Protein AF-A0A9D2EHC4-F1 (afdb_monomer)

Nearest PDB structures (foldseek):
  3bni-assembly1_B  TM=6.848E-01  e=4.323E-02  Streptomyces coelicolor A3(2)
  3e7q-assembly1_A  TM=5.820E-01  e=2.540E-02  Pseudomonas aeruginosa
  5fgl-assembly3_F  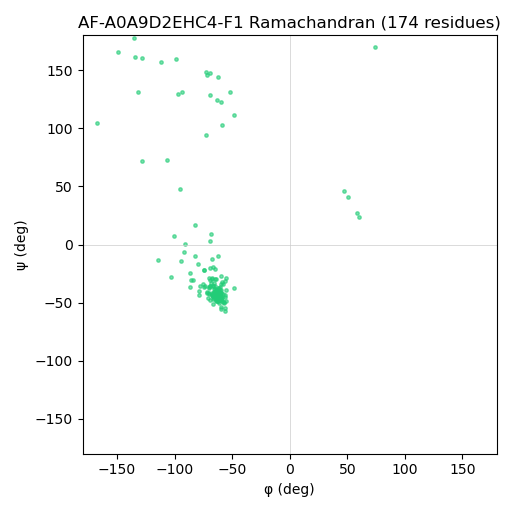TM=5.281E-01  e=5.245E-02  Pseudomonas putida S16
  2gfn-assembly1_A  TM=5.424E-01  e=3.138E-01  Rhodococcus jostii RHA1
  5ztc-assembly1_B  TM=4.194E-01  e=1.757E-01  Listeria monocytogenes EGD-e

Solvent-accessible surface area (backbone atoms only — not comparable to full-atom values): 9926 Å² total; per-residue (Å²): 110,70,48,68,63,62,51,17,62,76,66,77,46,52,56,67,58,52,55,74,76,26,96,43,72,65,49,47,51,50,52,55,46,50,53,54,46,51,56,48,34,49,65,51,25,49,58,55,58,67,59,60,82,62,93,46,94,44,75,66,45,43,53,48,54,44,54,71,74,42,83,57,58,61,60,50,24,49,48,51,61,67,58,47,27,46,65,77,88,32,72,64,51,56,50,52,55,51,52,52,41,50,54,39,34,52,46,44,45,53,28,49,43,72,64,40,76,87,55,60,70,64,59,47,47,52,53,40,51,53,49,42,55,47,51,56,56,46,50,56,55,45,34,75,75,42,74,44,50,83,48,72,69,40,48,52,52,46,51,54,49,51,53,50,51,54,48,38,71,72,70,46,90,83,80,133

pLDDT: mean 80.47, std 12.93, range [47.38, 97.06]

Mean predicted aligned error: 8.29 Å

InterPro domains:
  IPR001647 DNA-binding HTH domain, TetR-type [PF00440] (2-32)
  IPR001647 DNA-binding HTH domain, TetR-type [PS50977] (1-40)
  IPR009057 Homedomain-like superfamily [SSF46689] (2-47)
  IPR050109 HTH-type, TetR-like transcriptional regulator [PTHR30055] (2-171)

Radius of gyration: 17.76 Å; Cα contacts (8 Å, |Δi|>4): 133; chains: 1; bounding box: 36×35×54 Å

Structure (mmCIF, N/CA/C/O backbone):
data_AF-A0A9D2EHC4-F1
#
_entry.id   AF-A0A9D2EHC4-F1
#
loop_
_atom_site.group_PDB
_atom_site.id
_atom_site.type_symbol
_atom_site.label_atom_id
_atom_site.label_alt_id
_atom_site.label_comp_id
_atom_site.label_asym_id
_atom_site.label_entity_id
_atom_site.label_seq_id
_atom_site.pdbx_PDB_ins_code
_atom_site.Cartn_x
_atom_site.Cartn_y
_atom_site.Cartn_z
_atom_site.occupancy
_atom_site.B_iso_or_equiv
_atom_site.auth_seq_id
_atom_site.auth_comp_id
_atom_site.auth_asym_id
_atom_site.auth_atom_id
_atom_site.pdbx_PDB_model_num
ATOM 1 N N . ASP A 1 1 ? -16.594 8.147 17.224 1.00 49.75 1 ASP A N 1
ATOM 2 C CA . ASP A 1 1 ? -15.645 9.212 17.587 1.00 49.75 1 ASP A CA 1
ATOM 3 C C . ASP A 1 1 ? -14.537 8.648 18.451 1.00 49.75 1 ASP A C 1
ATOM 5 O O . ASP A 1 1 ? -14.790 8.314 19.600 1.00 49.75 1 ASP A O 1
ATOM 9 N N . PHE A 1 2 ? -13.340 8.486 17.878 1.00 54.72 2 PHE A N 1
ATOM 10 C CA . PHE A 1 2 ? -12.128 8.157 18.634 1.00 54.72 2 PHE A CA 1
ATOM 11 C C . PHE A 1 2 ? -11.744 9.367 19.489 1.00 54.72 2 PHE A C 1
ATOM 13 O O . PHE A 1 2 ? -11.680 10.486 18.973 1.00 54.72 2 PHE A O 1
ATOM 20 N N . THR A 1 3 ? -11.517 9.171 20.787 1.00 65.94 3 THR A N 1
ATOM 21 C CA . THR A 1 3 ? -11.218 10.281 21.707 1.00 65.94 3 THR A CA 1
ATOM 22 C C . THR A 1 3 ? -9.787 10.235 22.231 1.00 65.94 3 THR A C 1
ATOM 24 O O . THR A 1 3 ? -9.148 9.188 22.308 1.00 65.94 3 THR A O 1
ATOM 27 N N . VAL A 1 4 ? -9.278 11.392 22.660 1.00 64.38 4 VAL A N 1
ATOM 28 C CA . VAL A 1 4 ? -7.958 11.488 23.308 1.00 64.38 4 VAL A CA 1
ATOM 29 C C . VAL A 1 4 ? -7.890 10.635 24.585 1.00 64.38 4 VAL A C 1
ATOM 31 O O . VAL A 1 4 ? -6.810 10.184 24.956 1.00 64.38 4 VAL A O 1
ATOM 34 N N . ASP A 1 5 ? -9.024 10.393 25.248 1.00 63.09 5 ASP A N 1
ATOM 35 C CA . ASP A 1 5 ? -9.078 9.548 26.444 1.00 63.09 5 ASP A CA 1
ATOM 36 C C . ASP A 1 5 ? -8.833 8.073 26.102 1.00 63.09 5 ASP A C 1
ATOM 38 O O . ASP A 1 5 ? -8.021 7.429 26.759 1.00 63.09 5 ASP A O 1
ATOM 42 N N . GLU A 1 6 ? -9.433 7.571 25.020 1.00 63.00 6 GLU A N 1
ATOM 43 C CA . GLU A 1 6 ? -9.201 6.203 24.529 1.00 63.00 6 GLU A CA 1
ATOM 44 C C . GLU A 1 6 ? -7.755 6.000 24.049 1.00 63.00 6 GLU A C 1
ATOM 46 O O . GLU A 1 6 ? -7.165 4.934 24.243 1.00 63.00 6 GLU A O 1
ATOM 51 N N . LEU A 1 7 ? -7.157 7.028 23.436 1.00 64.94 7 LEU A N 1
ATOM 52 C CA . LEU A 1 7 ? -5.745 7.023 23.052 1.00 64.94 7 LEU A CA 1
ATOM 53 C C . LEU A 1 7 ? -4.825 6.951 24.278 1.00 64.94 7 LEU A C 1
ATOM 55 O O . LEU A 1 7 ? -3.889 6.154 24.301 1.00 64.94 7 LEU A O 1
ATOM 59 N N . ALA A 1 8 ? -5.086 7.787 25.284 1.00 65.25 8 ALA A N 1
ATOM 60 C CA . ALA A 1 8 ? -4.314 7.847 26.519 1.00 65.25 8 ALA A CA 1
ATOM 61 C C . ALA A 1 8 ? -4.380 6.514 27.286 1.00 65.25 8 ALA A C 1
ATOM 63 O O . ALA A 1 8 ? -3.354 6.010 27.740 1.00 65.25 8 ALA A O 1
ATOM 64 N N . GLU A 1 9 ? -5.565 5.903 27.338 1.00 68.94 9 GLU A N 1
ATOM 65 C CA . GLU A 1 9 ? -5.794 4.590 27.943 1.00 68.94 9 GLU A CA 1
ATOM 66 C C . GLU A 1 9 ? -5.034 3.468 27.213 1.00 68.94 9 GLU A C 1
ATOM 68 O O . GLU A 1 9 ? -4.352 2.671 27.853 1.00 68.94 9 GLU A O 1
ATOM 73 N N . ARG A 1 10 ? -5.067 3.428 25.871 1.00 64.56 10 ARG A N 1
ATOM 74 C CA . ARG A 1 10 ? -4.338 2.413 25.076 1.00 64.56 10 ARG A CA 1
ATOM 75 C C . ARG A 1 10 ? -2.820 2.558 25.140 1.00 64.56 10 ARG A C 1
ATOM 77 O O . ARG A 1 10 ? -2.116 1.566 24.969 1.00 64.56 10 ARG A O 1
ATOM 84 N N . ALA A 1 11 ? -2.327 3.775 25.337 1.00 59.53 11 ALA A N 1
ATOM 85 C CA . ALA A 1 11 ? -0.902 4.068 25.438 1.00 59.53 11 ALA A CA 1
ATOM 86 C C . ALA A 1 11 ? -0.368 4.019 26.885 1.00 59.53 11 ALA A C 1
ATOM 88 O O . ALA A 1 11 ? 0.821 4.252 27.077 1.00 59.53 11 ALA A O 1
ATOM 89 N N . ASP A 1 12 ? -1.216 3.721 27.879 1.00 69.56 12 ASP A N 1
ATOM 90 C CA . ASP A 1 12 ? -0.895 3.753 29.318 1.00 69.56 12 ASP A CA 1
ATOM 91 C C . ASP A 1 12 ? -0.236 5.077 29.760 1.00 69.56 12 ASP A C 1
ATOM 93 O O . ASP A 1 12 ? 0.728 5.130 30.526 1.00 69.56 12 ASP A O 1
ATOM 97 N N . VAL A 1 13 ? -0.746 6.194 29.234 1.00 75.69 13 VAL A N 1
ATOM 98 C CA . VAL A 1 13 ? -0.272 7.544 29.559 1.00 75.69 13 VAL A CA 1
ATOM 99 C C . VAL A 1 13 ? -1.429 8.445 29.961 1.00 75.69 13 VAL A C 1
ATOM 101 O O . VAL A 1 13 ? -2.589 8.204 29.649 1.00 75.69 13 VAL A O 1
ATOM 104 N N . SER A 1 14 ? -1.129 9.547 30.649 1.00 78.38 14 SER A N 1
ATOM 105 C CA . SER A 1 14 ? -2.164 10.530 30.970 1.00 78.38 14 SER A CA 1
ATOM 106 C C . SER A 1 14 ? -2.589 11.322 29.726 1.00 78.38 14 SER A C 1
ATOM 108 O O . SER A 1 14 ? -1.751 11.668 28.891 1.00 78.38 14 SER A O 1
ATOM 110 N N . ARG A 1 15 ? -3.861 11.742 29.658 1.00 75.19 15 ARG A N 1
ATOM 111 C CA . ARG A 1 15 ? -4.363 12.701 28.648 1.00 75.19 15 ARG A CA 1
ATOM 112 C C . ARG A 1 15 ? -3.457 13.937 28.525 1.00 75.19 15 ARG A C 1
ATOM 114 O O . ARG A 1 15 ? -3.211 14.444 27.437 1.00 75.19 15 ARG A O 1
ATOM 121 N N . ARG A 1 16 ? -2.913 14.408 29.653 1.00 78.00 16 ARG A N 1
ATOM 122 C CA . ARG A 1 16 ? -1.992 15.552 29.714 1.00 78.00 16 ARG A CA 1
ATOM 123 C C . ARG A 1 16 ? -0.625 15.256 29.092 1.00 78.00 16 ARG A C 1
ATOM 125 O O . ARG A 1 16 ? -0.018 16.167 28.548 1.00 78.00 16 ARG A O 1
ATOM 132 N N . THR A 1 17 ? -0.158 14.011 29.131 1.00 74.50 17 THR A N 1
ATOM 133 C CA . THR A 1 17 ? 1.057 13.566 28.430 1.00 74.50 17 THR A CA 1
ATOM 134 C C . THR A 1 17 ? 0.864 13.633 26.917 1.00 74.50 17 THR A C 1
ATOM 136 O O . THR A 1 17 ? 1.744 14.137 26.228 1.00 74.50 17 THR A O 1
ATOM 139 N N . VAL A 1 18 ? -0.306 13.216 26.419 1.00 62.25 18 VAL A N 1
ATOM 140 C CA . VAL A 1 18 ? -0.655 13.314 24.993 1.00 62.25 18 VAL A CA 1
ATOM 141 C C . VAL A 1 18 ? -0.662 14.777 24.538 1.00 62.25 18 VAL A C 1
ATOM 143 O O . VAL A 1 18 ? 0.043 15.118 23.598 1.00 62.25 18 VAL A O 1
ATOM 146 N N . PHE A 1 19 ? -1.353 15.671 25.258 1.00 68.50 19 PHE A N 1
ATOM 147 C CA . PHE A 1 19 ? -1.403 17.102 24.907 1.00 68.50 19 PHE A CA 1
ATOM 148 C C . PHE A 1 19 ? -0.084 17.866 25.101 1.00 68.50 19 PHE A C 1
ATOM 150 O O . PHE A 1 19 ? 0.104 18.932 24.525 1.00 68.50 19 PHE A O 1
ATOM 157 N N . ASN A 1 20 ? 0.835 17.352 25.921 1.00 67.81 20 ASN A N 1
ATOM 158 C CA . ASN A 1 20 ? 2.173 17.935 26.037 1.00 67.81 20 ASN A CA 1
ATOM 159 C C . ASN A 1 20 ? 3.050 17.612 24.818 1.00 67.81 20 ASN A C 1
ATOM 161 O O . ASN A 1 20 ? 4.035 18.310 24.592 1.00 67.81 20 ASN A O 1
ATOM 165 N N . HIS A 1 21 ? 2.727 16.546 24.082 1.00 61.31 21 HIS A N 1
ATOM 166 C CA . HIS A 1 21 ? 3.482 16.099 22.913 1.00 61.31 21 HIS A CA 1
ATOM 167 C C . HIS A 1 21 ? 2.792 16.476 21.593 1.00 61.31 21 HIS A C 1
ATOM 169 O O . HIS A 1 21 ? 3.469 16.709 20.599 1.00 61.31 21 HIS A O 1
ATOM 175 N N . PHE A 1 22 ? 1.462 16.605 21.600 1.00 65.12 22 PHE A N 1
ATOM 176 C CA . PHE A 1 22 ? 0.638 16.871 20.422 1.00 65.12 22 PHE A CA 1
ATOM 177 C C . PHE A 1 22 ? -0.350 18.010 20.697 1.00 65.12 22 PHE A C 1
ATOM 179 O O . PHE A 1 22 ? -1.048 17.997 21.713 1.00 65.12 22 PHE A O 1
ATOM 186 N N . ALA A 1 23 ? -0.431 19.001 19.803 1.00 67.00 23 ALA A N 1
ATOM 187 C CA . ALA A 1 23 ? -1.331 20.145 19.979 1.00 67.00 23 ALA A CA 1
ATOM 188 C C . ALA A 1 23 ? -2.802 19.776 19.709 1.00 67.00 23 ALA A C 1
ATOM 190 O O . ALA A 1 23 ? -3.715 20.428 20.223 1.00 67.00 23 ALA A O 1
ATOM 191 N N . SER A 1 24 ? -3.035 18.704 18.951 1.00 66.88 24 SER A N 1
ATOM 192 C CA . SER A 1 24 ? -4.351 18.180 18.599 1.00 66.88 24 SER A CA 1
ATOM 193 C C . SER A 1 24 ? -4.332 16.658 18.410 1.00 66.88 24 SER A C 1
ATOM 195 O O . SER A 1 24 ? -3.276 16.040 18.287 1.00 66.88 24 SER A O 1
ATOM 197 N N . LEU A 1 25 ? -5.517 16.039 18.372 1.00 62.53 25 LEU A N 1
ATOM 198 C CA . LEU A 1 25 ? -5.660 14.626 17.997 1.00 62.53 25 LEU A CA 1
ATOM 199 C C . LEU A 1 25 ? -5.230 14.388 16.536 1.00 62.53 25 LEU A C 1
ATOM 201 O O . LEU A 1 25 ? -4.710 13.319 16.226 1.00 62.53 25 LEU A O 1
ATOM 205 N N . ASP A 1 26 ? -5.387 15.398 15.673 1.00 62.91 26 ASP A N 1
ATOM 206 C CA . ASP A 1 26 ? -4.909 15.371 14.288 1.00 62.91 26 ASP A CA 1
ATOM 207 C C . ASP A 1 26 ? -3.383 15.232 14.223 1.00 62.91 26 ASP A C 1
ATOM 209 O O . ASP A 1 26 ? -2.882 14.471 13.400 1.00 62.91 26 ASP A O 1
ATOM 213 N N . ASP A 1 27 ? -2.641 15.872 15.135 1.00 66.50 27 ASP A N 1
ATOM 214 C CA . ASP A 1 27 ? -1.178 15.745 15.191 1.00 66.50 27 ASP A CA 1
ATOM 215 C C . ASP A 1 27 ? -0.741 14.343 15.639 1.00 66.50 27 ASP A C 1
ATOM 217 O O . ASP A 1 27 ? 0.233 13.804 15.122 1.00 66.50 27 ASP A O 1
ATOM 221 N N . VAL A 1 28 ? -1.484 13.712 16.560 1.00 65.25 28 VAL A N 1
ATOM 222 C CA . VAL A 1 28 ? -1.234 12.311 16.944 1.00 65.25 28 VAL A CA 1
ATOM 223 C C . VAL A 1 28 ? -1.444 11.400 15.739 1.00 65.25 28 VAL A C 1
ATOM 225 O O . VAL A 1 28 ? -0.631 10.522 15.458 1.00 65.25 28 VAL A O 1
ATOM 228 N N . VAL A 1 29 ? -2.557 11.591 15.033 1.00 65.19 29 VAL A N 1
ATOM 229 C CA . VAL A 1 29 ? -2.903 10.809 13.849 1.00 65.19 29 VAL A CA 1
ATOM 230 C C . VAL A 1 29 ? -1.859 10.990 12.751 1.00 65.19 29 VAL A C 1
ATOM 232 O O . VAL A 1 29 ? -1.454 9.999 12.144 1.00 65.19 29 VAL A O 1
ATOM 235 N N . ALA A 1 30 ? -1.412 12.223 12.516 1.00 67.81 30 ALA A N 1
ATOM 236 C CA . ALA A 1 30 ? -0.377 12.530 11.543 1.00 67.81 30 ALA A CA 1
ATOM 237 C C . ALA A 1 30 ? 0.944 11.840 11.902 1.00 67.81 30 ALA A C 1
ATOM 239 O O . ALA A 1 30 ? 1.547 11.215 11.038 1.00 67.81 30 ALA A O 1
ATOM 240 N N . GLU A 1 31 ? 1.352 11.863 13.172 1.00 69.31 31 GLU A N 1
ATOM 241 C CA . GLU A 1 31 ? 2.597 11.238 13.633 1.00 69.31 31 GLU A CA 1
ATOM 242 C C . GLU A 1 31 ? 2.534 9.700 13.608 1.00 69.31 31 GLU A C 1
ATOM 244 O O . GLU A 1 31 ? 3.475 9.026 13.184 1.00 69.31 31 GLU A O 1
ATOM 249 N N . VAL A 1 32 ? 1.412 9.108 14.035 1.00 67.44 32 VAL A N 1
ATOM 250 C CA . VAL A 1 32 ? 1.188 7.653 13.947 1.00 67.44 32 VAL A CA 1
ATOM 251 C C . VAL A 1 32 ? 1.130 7.221 12.484 1.00 67.44 32 VAL A C 1
ATOM 253 O O . VAL A 1 32 ? 1.732 6.210 12.122 1.00 67.44 32 VAL A O 1
ATOM 256 N N . GLY A 1 33 ? 0.452 8.001 11.640 1.00 67.75 33 GLY A N 1
ATOM 257 C CA . GLY A 1 33 ? 0.435 7.827 10.194 1.00 67.75 33 GLY A CA 1
ATOM 258 C C . GLY A 1 33 ? 1.846 7.858 9.620 1.00 67.75 33 GLY A C 1
ATOM 259 O O . GLY A 1 33 ? 2.260 6.881 9.008 1.00 67.75 33 GLY A O 1
ATOM 260 N N . ALA A 1 34 ? 2.618 8.909 9.892 1.00 70.62 34 ALA A N 1
ATOM 261 C CA . ALA A 1 34 ? 3.983 9.082 9.401 1.00 70.62 34 ALA A CA 1
ATOM 262 C C . ALA A 1 34 ? 4.911 7.929 9.812 1.00 70.62 34 ALA A C 1
ATOM 264 O O . ALA A 1 34 ? 5.656 7.421 8.979 1.00 70.62 34 ALA A O 1
ATOM 265 N N . ASN A 1 35 ? 4.829 7.447 11.056 1.00 74.50 35 ASN A N 1
ATOM 266 C CA . ASN A 1 35 ? 5.628 6.305 11.512 1.00 74.50 35 ASN A CA 1
ATOM 267 C C . ASN A 1 35 ? 5.241 4.994 10.807 1.00 74.50 35 ASN A C 1
ATOM 269 O O . ASN A 1 35 ? 6.110 4.245 10.356 1.00 74.50 35 ASN A O 1
ATOM 273 N N . VAL A 1 36 ? 3.938 4.710 10.685 1.00 73.94 36 VAL A N 1
ATOM 274 C CA . VAL A 1 36 ? 3.450 3.512 9.978 1.00 73.94 36 VAL A CA 1
ATOM 275 C C . VAL A 1 36 ? 3.820 3.570 8.493 1.00 73.94 36 VAL A C 1
ATOM 277 O O . VAL A 1 36 ? 4.227 2.559 7.920 1.00 73.94 36 VAL A O 1
ATOM 280 N N . LEU A 1 37 ? 3.713 4.747 7.878 1.00 72.50 37 LEU A N 1
ATOM 281 C CA . LEU A 1 37 ? 4.024 4.973 6.470 1.00 72.50 37 LEU A CA 1
ATOM 282 C C . LEU A 1 37 ? 5.521 4.934 6.193 1.00 72.50 37 LEU A C 1
ATOM 284 O O . LEU A 1 37 ? 5.918 4.311 5.216 1.00 72.50 37 LEU A O 1
ATOM 288 N N . GLY A 1 38 ? 6.351 5.504 7.065 1.00 78.94 38 GLY A N 1
ATOM 289 C CA . GLY A 1 38 ? 7.807 5.403 6.977 1.00 78.94 38 GLY A CA 1
ATOM 290 C C . GLY A 1 38 ? 8.262 3.945 6.980 1.00 78.94 38 GLY A C 1
ATOM 291 O O . GLY A 1 38 ? 8.941 3.506 6.054 1.00 78.94 38 GLY A O 1
ATOM 292 N N . GLY A 1 39 ? 7.775 3.149 7.938 1.00 83.62 39 GLY A N 1
ATOM 293 C CA . GLY A 1 39 ? 8.074 1.715 7.979 1.00 83.62 39 GLY A CA 1
ATOM 294 C C . GLY A 1 39 ? 7.512 0.934 6.783 1.00 83.62 39 GLY A C 1
ATOM 295 O O . GLY A 1 39 ? 8.089 -0.074 6.376 1.00 83.62 39 GLY A O 1
ATOM 296 N N . LEU A 1 40 ? 6.395 1.374 6.194 1.00 81.69 40 LEU A N 1
ATOM 297 C CA . LEU A 1 40 ? 5.864 0.779 4.968 1.00 81.69 40 LEU A CA 1
ATOM 298 C C . LEU A 1 40 ? 6.727 1.119 3.743 1.00 81.69 40 LEU A C 1
ATOM 300 O O . LEU A 1 40 ? 6.978 0.241 2.919 1.00 81.69 40 LEU A O 1
ATOM 304 N N . ILE A 1 41 ? 7.198 2.362 3.636 1.00 82.81 41 ILE A N 1
ATOM 305 C CA . ILE A 1 41 ? 8.115 2.800 2.579 1.00 82.81 41 ILE A CA 1
ATOM 306 C C . ILE A 1 41 ? 9.388 1.969 2.621 1.00 82.81 41 ILE A C 1
ATOM 308 O O . ILE A 1 41 ? 9.776 1.443 1.586 1.00 82.81 41 ILE A O 1
ATOM 312 N N . GLU A 1 42 ? 9.998 1.797 3.794 1.00 86.56 42 GLU A N 1
ATOM 313 C CA . GLU A 1 42 ? 11.195 0.964 3.966 1.00 86.56 42 GLU A CA 1
ATOM 314 C C . GLU A 1 42 ? 10.937 -0.479 3.511 1.00 86.56 42 GLU A C 1
ATOM 316 O O . GLU A 1 42 ? 11.651 -1.004 2.660 1.00 86.56 42 GLU A O 1
ATOM 321 N N . LYS A 1 43 ? 9.837 -1.098 3.964 1.00 87.19 43 LYS A N 1
ATOM 322 C CA . LYS A 1 43 ? 9.467 -2.468 3.559 1.00 87.19 43 LYS A CA 1
ATOM 323 C C . LYS A 1 43 ? 9.283 -2.642 2.052 1.00 87.19 43 LYS A C 1
ATOM 325 O O . LYS A 1 43 ? 9.540 -3.732 1.544 1.00 87.19 43 LYS A O 1
ATOM 330 N N . LEU A 1 44 ? 8.816 -1.606 1.357 1.00 86.19 44 LEU A N 1
ATOM 331 C CA . LEU A 1 44 ? 8.623 -1.621 -0.092 1.00 86.19 44 LEU A CA 1
ATOM 332 C C . LEU A 1 44 ? 9.900 -1.239 -0.862 1.00 86.19 44 LEU A C 1
ATOM 334 O O . LEU A 1 44 ? 10.165 -1.796 -1.922 1.00 86.19 44 LEU A O 1
ATOM 338 N N . ALA A 1 45 ? 10.698 -0.301 -0.355 1.00 87.38 45 ALA A N 1
ATOM 339 C CA . ALA A 1 45 ? 11.907 0.190 -1.012 1.00 87.38 45 ALA A CA 1
ATOM 340 C C . ALA A 1 45 ? 13.090 -0.774 -0.849 1.00 87.38 45 ALA A C 1
ATOM 342 O O . ALA A 1 45 ? 13.812 -1.018 -1.816 1.00 87.38 45 ALA A O 1
ATOM 343 N N . ASP A 1 46 ? 13.262 -1.371 0.332 1.00 88.31 46 ASP A N 1
ATOM 344 C CA . ASP A 1 46 ? 14.399 -2.243 0.638 1.00 88.31 46 ASP A CA 1
ATOM 345 C C . ASP A 1 46 ? 14.535 -3.418 -0.347 1.00 88.31 46 ASP A C 1
ATOM 347 O O . ASP A 1 46 ? 15.648 -3.676 -0.812 1.00 88.31 46 ASP A O 1
ATOM 351 N N . PRO A 1 47 ? 13.461 -4.148 -0.726 1.00 85.19 47 PRO A N 1
ATOM 352 C CA . PRO A 1 47 ? 13.579 -5.241 -1.687 1.00 85.19 47 PRO A CA 1
ATOM 353 C C . PRO A 1 47 ? 13.964 -4.772 -3.097 1.00 85.19 47 PRO A C 1
ATOM 355 O O . PRO A 1 47 ? 14.731 -5.471 -3.762 1.00 85.19 47 PRO A O 1
ATOM 358 N N . ILE A 1 48 ? 13.474 -3.598 -3.522 1.00 85.38 48 ILE A N 1
ATOM 359 C CA . ILE A 1 48 ? 13.801 -2.966 -4.815 1.00 85.38 48 ILE A CA 1
ATOM 360 C C . ILE A 1 48 ? 15.294 -2.618 -4.847 1.00 85.38 48 ILE A C 1
ATOM 362 O O . ILE A 1 48 ? 16.020 -2.958 -5.783 1.00 85.38 48 ILE A O 1
ATOM 366 N N . GLU A 1 49 ? 15.784 -1.979 -3.787 1.00 84.00 49 GLU A N 1
ATOM 367 C CA . GLU A 1 49 ? 17.170 -1.516 -3.693 1.00 84.00 49 GLU A CA 1
ATOM 368 C C . GLU A 1 49 ? 18.173 -2.639 -3.475 1.00 84.00 49 GLU A C 1
ATOM 370 O O . GLU A 1 49 ? 19.269 -2.606 -4.036 1.00 84.00 49 GLU A O 1
ATOM 375 N N . ALA A 1 50 ? 17.793 -3.667 -2.713 1.00 81.38 50 ALA A N 1
ATOM 376 C CA . ALA A 1 50 ? 18.624 -4.842 -2.486 1.00 81.38 50 ALA A CA 1
ATOM 377 C C . ALA A 1 50 ? 18.919 -5.618 -3.779 1.00 81.38 50 ALA A C 1
ATOM 379 O O . ALA A 1 50 ? 19.733 -6.543 -3.758 1.00 81.38 50 ALA A O 1
ATOM 380 N N . GLY A 1 51 ? 18.257 -5.277 -4.894 1.00 64.62 51 GLY A N 1
ATOM 381 C CA . GLY A 1 51 ? 18.543 -5.835 -6.206 1.00 64.62 51 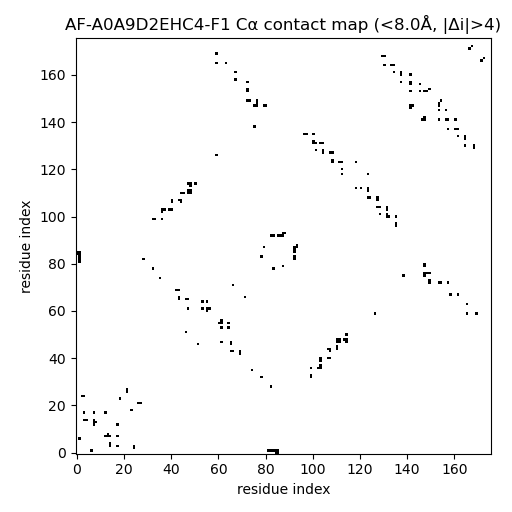GLY A CA 1
ATOM 382 C C . GLY A 1 51 ? 18.399 -7.350 -6.236 1.00 64.62 51 GLY A C 1
ATOM 383 O O . GLY A 1 51 ? 19.062 -8.003 -7.046 1.00 64.62 51 GLY A O 1
ATOM 384 N N . ARG A 1 52 ? 17.553 -7.918 -5.355 1.00 59.00 52 ARG A N 1
ATOM 385 C CA . ARG A 1 52 ? 17.189 -9.332 -5.457 1.00 59.00 52 ARG A CA 1
ATOM 386 C C . ARG A 1 52 ? 16.717 -9.533 -6.892 1.00 59.00 52 ARG A C 1
ATOM 388 O O . ARG A 1 52 ? 15.964 -8.687 -7.373 1.00 59.00 52 ARG A O 1
ATOM 395 N N . PRO A 1 53 ? 17.210 -10.557 -7.605 1.00 51.47 53 PRO A N 1
ATOM 396 C CA . PRO A 1 53 ? 16.838 -10.752 -8.991 1.00 51.47 53 PRO A CA 1
ATOM 397 C C . PRO A 1 53 ? 15.326 -10.918 -9.043 1.00 51.47 53 PRO A C 1
ATOM 399 O O . PRO A 1 53 ? 14.799 -11.972 -8.694 1.00 51.47 53 PRO A O 1
ATOM 402 N N . SER A 1 54 ? 14.647 -9.851 -9.451 1.00 53.53 54 SER A N 1
ATOM 403 C CA . SER A 1 54 ? 13.278 -9.938 -9.900 1.00 53.53 54 SER A CA 1
ATOM 404 C C . SER A 1 54 ? 13.340 -10.896 -11.087 1.00 53.53 54 SER A C 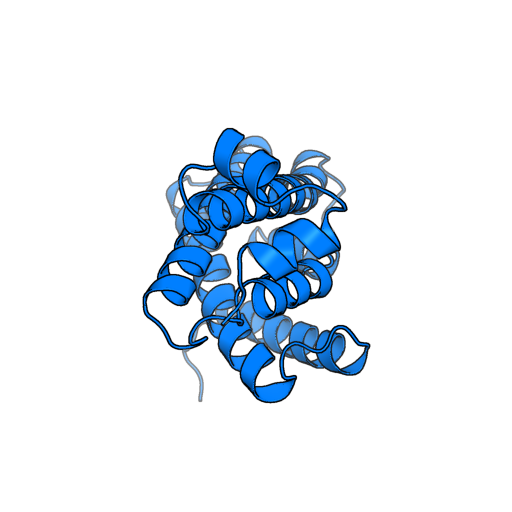1
ATOM 406 O O . SER A 1 54 ? 14.111 -10.718 -12.035 1.00 53.53 54 SER A O 1
ATOM 408 N N . SER A 1 55 ? 12.578 -11.980 -11.003 1.00 53.44 55 SER A N 1
ATOM 409 C CA . SER A 1 55 ? 12.331 -12.845 -12.165 1.00 53.44 55 SER A CA 1
ATOM 410 C C . SER A 1 55 ? 11.445 -12.144 -13.211 1.00 53.44 55 SER A C 1
ATOM 412 O O . SER A 1 55 ? 11.064 -12.736 -14.221 1.00 53.44 55 SER A O 1
ATOM 414 N N . ALA A 1 56 ? 11.104 -10.886 -12.940 1.00 58.38 56 ALA A N 1
ATOM 415 C CA . ALA A 1 56 ? 10.080 -10.084 -13.550 1.00 58.38 56 ALA A CA 1
ATOM 416 C C . ALA A 1 56 ? 10.667 -9.256 -14.707 1.00 58.38 56 ALA A C 1
ATOM 418 O O . ALA A 1 56 ? 11.725 -8.637 -14.603 1.00 58.38 56 ALA A O 1
ATOM 419 N N . GLY A 1 57 ? 9.991 -9.295 -15.858 1.00 68.56 57 GLY A N 1
ATOM 420 C CA . GLY A 1 57 ? 10.501 -8.732 -17.112 1.00 68.56 57 GLY A CA 1
ATOM 421 C C . GLY A 1 57 ? 10.343 -7.215 -17.239 1.00 68.56 57 GLY A C 1
ATOM 422 O O . GLY A 1 57 ? 10.993 -6.616 -18.094 1.00 68.56 57 GLY A O 1
ATOM 423 N N . THR A 1 58 ? 9.490 -6.589 -16.418 1.00 85.38 58 THR A N 1
ATOM 424 C CA . THR A 1 58 ? 9.151 -5.156 -16.492 1.00 85.38 58 THR A CA 1
ATOM 425 C C . THR A 1 58 ? 9.164 -4.479 -15.115 1.00 85.38 58 THR A C 1
ATOM 427 O O . THR A 1 58 ? 9.027 -5.141 -14.087 1.00 85.38 58 THR A O 1
ATOM 430 N N . LEU A 1 59 ? 9.261 -3.141 -15.087 1.00 88.12 59 LEU A N 1
ATOM 431 C CA . LEU A 1 59 ? 9.163 -2.331 -13.858 1.00 88.12 59 LEU A CA 1
ATOM 432 C C . LEU A 1 59 ? 7.833 -2.543 -13.111 1.00 88.12 59 LEU A C 1
ATOM 434 O O . LEU A 1 59 ? 7.798 -2.513 -11.883 1.00 88.12 59 LEU A O 1
ATOM 438 N N . LEU A 1 60 ? 6.740 -2.777 -13.849 1.00 90.44 60 LEU A N 1
ATOM 439 C CA . LEU A 1 60 ? 5.442 -3.116 -13.265 1.00 90.44 60 LEU A CA 1
ATOM 440 C C . LEU A 1 60 ? 5.492 -4.475 -12.561 1.00 90.44 60 LEU A C 1
ATOM 442 O O . LEU A 1 60 ? 4.927 -4.616 -11.481 1.00 90.44 60 LEU A O 1
ATOM 446 N N . ASP A 1 61 ? 6.160 -5.466 -13.153 1.00 88.19 61 ASP A N 1
ATOM 447 C CA . ASP A 1 61 ? 6.261 -6.794 -12.551 1.00 88.19 61 ASP A CA 1
ATOM 448 C C . ASP A 1 61 ? 7.144 -6.777 -11.289 1.00 88.19 61 ASP A C 1
ATOM 450 O O . ASP A 1 61 ? 6.813 -7.444 -10.311 1.00 88.19 61 ASP A O 1
ATOM 454 N N . GLU A 1 62 ? 8.210 -5.968 -11.273 1.00 88.25 62 GLU A N 1
ATOM 455 C CA . GLU A 1 62 ? 9.033 -5.738 -10.075 1.00 88.25 62 GLU A CA 1
ATOM 456 C C . GLU A 1 62 ? 8.213 -5.078 -8.956 1.00 88.25 62 GLU A C 1
ATOM 458 O O . GLU A 1 62 ? 8.186 -5.575 -7.828 1.00 88.25 62 GLU A O 1
ATOM 463 N N . LEU A 1 63 ? 7.467 -4.012 -9.270 1.00 88.75 63 LEU A N 1
ATOM 464 C CA . LEU A 1 63 ? 6.577 -3.358 -8.307 1.00 88.75 63 LEU A CA 1
ATOM 465 C C . LEU A 1 63 ? 5.494 -4.321 -7.791 1.00 88.75 63 LEU A C 1
ATOM 467 O O . LEU A 1 63 ? 5.209 -4.359 -6.594 1.00 88.75 63 LEU A O 1
ATOM 471 N N . ALA A 1 64 ? 4.917 -5.135 -8.676 1.00 90.19 64 ALA A N 1
ATOM 472 C CA . ALA A 1 64 ? 3.924 -6.143 -8.324 1.00 90.19 64 ALA A CA 1
ATOM 473 C C . ALA A 1 64 ? 4.487 -7.221 -7.385 1.00 90.19 64 ALA A C 1
ATOM 475 O O . ALA A 1 64 ? 3.821 -7.594 -6.420 1.00 90.19 64 ALA A O 1
ATOM 476 N N . GLU A 1 65 ? 5.695 -7.726 -7.640 1.00 89.06 65 GLU A N 1
ATOM 477 C CA . GLU A 1 65 ? 6.358 -8.724 -6.791 1.00 89.06 65 GLU A CA 1
ATOM 478 C C . GLU A 1 65 ? 6.605 -8.183 -5.375 1.00 89.06 65 GLU A C 1
ATOM 480 O O . GLU A 1 65 ? 6.274 -8.829 -4.373 1.00 89.06 65 GLU A O 1
ATOM 485 N N . VAL A 1 66 ? 7.119 -6.958 -5.285 1.00 89.56 66 VAL A N 1
ATOM 486 C CA . VAL A 1 66 ? 7.381 -6.271 -4.015 1.00 89.56 66 VAL A CA 1
ATOM 487 C C . VAL A 1 66 ? 6.091 -6.066 -3.230 1.00 89.56 66 VAL A C 1
ATOM 489 O O . VAL A 1 66 ? 6.016 -6.399 -2.048 1.00 89.56 66 VAL A O 1
ATOM 492 N N . VAL A 1 67 ? 5.041 -5.574 -3.883 1.00 89.12 67 VAL A N 1
ATOM 493 C CA . VAL A 1 67 ? 3.775 -5.290 -3.204 1.00 89.12 67 VAL A CA 1
ATOM 494 C C . VAL A 1 67 ? 3.057 -6.577 -2.788 1.00 89.12 67 VAL A C 1
ATOM 496 O O . VAL A 1 67 ? 2.525 -6.632 -1.684 1.00 89.12 67 VAL A O 1
ATOM 499 N N . ARG A 1 68 ? 3.097 -7.642 -3.600 1.00 90.31 68 ARG A N 1
ATOM 500 C CA . ARG A 1 68 ? 2.527 -8.957 -3.238 1.00 90.31 68 ARG A CA 1
ATOM 501 C C . ARG A 1 68 ? 3.248 -9.624 -2.069 1.00 90.31 68 ARG A C 1
ATOM 503 O O . ARG A 1 68 ? 2.619 -10.343 -1.299 1.00 90.31 68 ARG A O 1
ATOM 510 N N . SER A 1 69 ? 4.558 -9.418 -1.949 1.00 88.81 69 SER A N 1
ATOM 511 C CA . SER A 1 69 ? 5.357 -9.962 -0.843 1.00 88.81 69 SER A CA 1
ATOM 512 C C . SER A 1 69 ? 5.292 -9.111 0.429 1.00 88.81 69 SER A C 1
ATOM 514 O O . SER A 1 69 ? 5.730 -9.560 1.491 1.00 88.81 69 SER A O 1
ATOM 516 N N . THR A 1 70 ? 4.711 -7.912 0.345 1.00 89.75 70 THR A N 1
ATOM 517 C CA . THR A 1 70 ? 4.566 -6.990 1.470 1.00 89.75 70 THR A CA 1
ATOM 518 C C . THR A 1 70 ? 3.186 -7.115 2.104 1.00 89.75 70 THR A C 1
ATOM 520 O O . THR A 1 70 ? 2.153 -7.016 1.446 1.00 89.75 70 THR A O 1
ATOM 523 N N . ASP A 1 71 ? 3.152 -7.2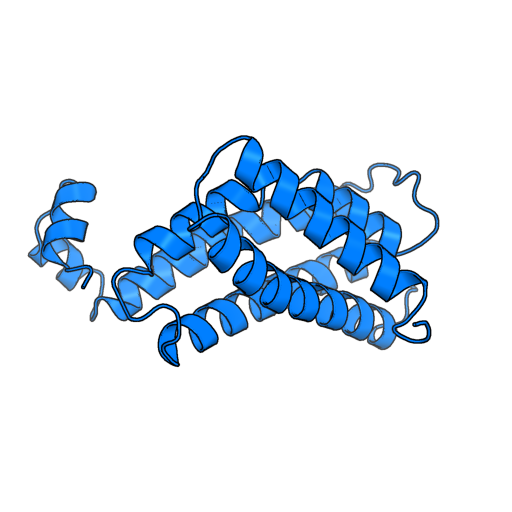76 3.425 1.00 88.19 71 ASP A N 1
ATOM 524 C CA . ASP A 1 71 ? 1.902 -7.237 4.177 1.00 88.19 71 ASP A CA 1
ATOM 525 C C . ASP A 1 71 ? 1.355 -5.803 4.276 1.00 88.19 71 ASP A C 1
ATOM 527 O O . ASP A 1 71 ? 1.720 -5.040 5.174 1.00 88.19 71 ASP A O 1
ATOM 531 N N . LEU A 1 7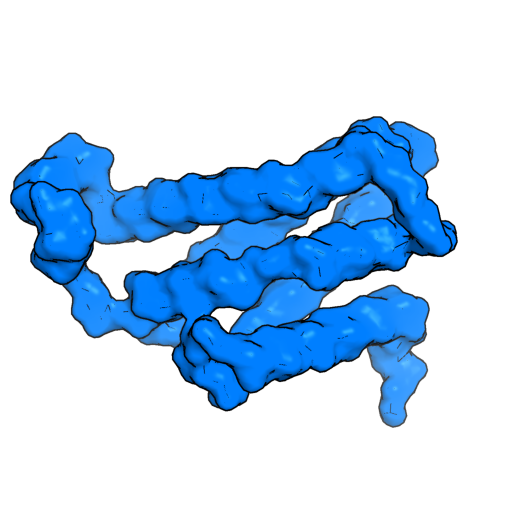2 ? 0.466 -5.451 3.344 1.00 87.50 72 LEU A N 1
ATOM 532 C CA . LEU A 1 72 ? -0.272 -4.186 3.354 1.00 87.50 72 LEU A CA 1
ATOM 533 C C . LEU A 1 72 ? -1.560 -4.244 4.182 1.00 87.50 72 LEU A C 1
ATOM 535 O O . LEU A 1 72 ? -2.027 -3.213 4.662 1.00 87.50 72 LEU A O 1
ATOM 539 N N . VAL A 1 73 ? -2.138 -5.431 4.373 1.00 90.19 73 VAL A N 1
ATOM 540 C CA . VAL A 1 73 ? -3.436 -5.575 5.047 1.00 90.19 73 VAL A CA 1
ATOM 541 C C . VAL A 1 73 ? -3.331 -5.193 6.515 1.00 90.19 73 VAL A C 1
ATOM 543 O O . VAL A 1 73 ? -4.169 -4.429 6.982 1.00 90.19 73 VAL A O 1
ATOM 546 N N . THR A 1 74 ? -2.284 -5.623 7.223 1.00 88.44 74 THR A N 1
ATOM 547 C CA . THR A 1 74 ? -2.092 -5.257 8.638 1.00 88.44 74 THR A CA 1
ATOM 548 C C . THR A 1 74 ? -2.059 -3.736 8.857 1.00 88.44 74 THR A C 1
ATOM 550 O O . THR A 1 74 ? -2.885 -3.231 9.627 1.00 88.44 74 THR A O 1
ATOM 553 N N . PRO A 1 75 ? -1.159 -2.960 8.208 1.00 83.31 75 PRO A N 1
ATOM 554 C CA . PRO A 1 75 ? -1.110 -1.514 8.414 1.00 83.31 75 PRO A CA 1
ATOM 555 C C . PRO A 1 75 ? -2.374 -0.809 7.912 1.00 83.31 75 PRO A C 1
ATOM 557 O O . PRO A 1 75 ? -2.861 0.086 8.599 1.00 83.31 75 PRO A O 1
ATOM 560 N N . MET A 1 76 ? -2.965 -1.225 6.785 1.00 83.75 76 MET A N 1
ATOM 561 C CA . MET A 1 76 ? -4.223 -0.636 6.306 1.00 83.75 76 MET A CA 1
ATOM 562 C C . MET A 1 76 ? -5.378 -0.896 7.272 1.00 83.75 76 MET A C 1
ATOM 564 O O . MET A 1 76 ? -6.126 0.024 7.588 1.00 83.75 76 MET A O 1
ATOM 568 N N . ALA A 1 77 ? -5.529 -2.118 7.781 1.00 85.88 77 ALA A N 1
ATOM 569 C CA . ALA A 1 77 ? -6.579 -2.462 8.730 1.00 85.88 77 ALA A CA 1
ATOM 570 C C . ALA A 1 77 ? -6.402 -1.710 10.054 1.00 85.88 77 ALA A C 1
ATOM 572 O O . ALA A 1 77 ? -7.366 -1.184 10.613 1.00 85.88 77 ALA A O 1
ATOM 573 N N . TYR A 1 78 ? -5.161 -1.618 10.540 1.00 81.31 78 TYR A N 1
ATOM 574 C CA . TYR A 1 78 ? -4.818 -0.832 11.719 1.00 81.31 78 TYR A CA 1
ATOM 575 C C . TYR A 1 78 ? -5.168 0.644 11.532 1.00 81.31 78 TYR A C 1
ATOM 577 O O . TYR A 1 78 ? -5.913 1.189 12.346 1.00 81.31 78 TYR A O 1
ATOM 585 N N . LEU A 1 79 ? -4.689 1.271 10.454 1.00 75.62 79 LEU A N 1
ATOM 586 C CA . LEU A 1 79 ? -4.955 2.676 10.166 1.00 75.62 79 LEU A CA 1
ATOM 587 C C . LEU A 1 79 ? -6.452 2.905 9.981 1.00 75.62 79 LEU A C 1
ATOM 589 O O . LEU A 1 79 ? -7.015 3.764 10.639 1.00 75.62 79 LEU A O 1
ATOM 593 N N . THR A 1 80 ? -7.146 2.090 9.191 1.00 76.25 80 THR A N 1
ATOM 594 C CA . THR A 1 80 ? -8.567 2.339 8.914 1.00 76.25 80 THR A CA 1
ATOM 595 C C . THR A 1 80 ? -9.452 2.142 10.145 1.00 76.25 80 THR A C 1
ATOM 597 O O . THR A 1 80 ? -10.401 2.893 10.324 1.00 76.25 80 THR A O 1
ATOM 600 N N . ARG A 1 81 ? -9.133 1.208 11.052 1.00 75.94 81 ARG A N 1
ATOM 601 C CA . ARG A 1 81 ? -9.881 1.049 12.317 1.00 75.94 81 ARG A CA 1
ATOM 602 C C . ARG A 1 81 ? -9.512 2.089 13.373 1.00 75.94 81 ARG A C 1
ATOM 604 O O . ARG A 1 81 ? -10.379 2.510 14.129 1.00 75.94 81 ARG A O 1
ATOM 611 N N . THR A 1 82 ? -8.244 2.494 13.438 1.00 70.75 82 THR A N 1
ATOM 612 C CA . THR A 1 82 ? -7.769 3.504 14.403 1.00 70.75 82 THR A CA 1
ATOM 613 C C . THR A 1 82 ? -8.225 4.904 13.997 1.00 70.75 82 THR A C 1
ATOM 615 O O . THR A 1 82 ? -8.601 5.706 14.844 1.00 70.75 82 THR A O 1
ATOM 618 N N . LEU A 1 83 ? -8.249 5.181 12.692 1.00 64.38 83 LEU A N 1
ATOM 619 C CA . LEU A 1 83 ? -8.693 6.445 12.114 1.00 64.38 83 LEU A CA 1
ATOM 620 C C . LEU A 1 83 ? -10.209 6.472 11.893 1.00 64.38 83 LEU A C 1
ATOM 622 O O . LEU A 1 83 ? -10.814 7.526 12.012 1.00 64.38 83 LEU A O 1
ATOM 626 N N . GLY A 1 84 ? -10.856 5.334 11.629 1.00 55.84 84 GLY A N 1
ATOM 627 C CA . GLY A 1 84 ? -12.297 5.209 11.349 1.00 55.84 84 GLY A CA 1
ATOM 628 C C . GLY A 1 84 ? -13.237 5.499 12.524 1.00 55.84 84 GLY A C 1
ATOM 629 O O . GLY A 1 84 ? -14.439 5.268 12.421 1.00 55.84 84 GLY A O 1
ATOM 630 N N . GLY A 1 85 ? -12.719 6.013 13.645 1.00 52.53 85 GLY A N 1
ATOM 631 C CA . GLY A 1 85 ? -13.543 6.646 14.671 1.00 52.53 85 GLY A CA 1
ATOM 632 C C . GLY A 1 85 ? -14.195 7.949 14.192 1.00 52.53 85 GLY A C 1
ATOM 633 O O . GLY A 1 85 ? -15.173 8.371 14.802 1.00 52.53 85 GLY A O 1
ATOM 634 N N . THR A 1 86 ? -13.682 8.568 13.130 1.00 55.22 86 THR A N 1
ATOM 635 C CA . THR A 1 86 ? -14.287 9.676 12.376 1.00 55.22 86 THR A CA 1
ATOM 636 C C . THR A 1 86 ? -14.972 9.121 11.105 1.00 55.22 86 THR A C 1
ATOM 638 O O . THR A 1 86 ? -14.650 8.012 10.684 1.00 55.22 86 THR A O 1
ATOM 641 N N . ASP A 1 87 ? -15.913 9.852 10.486 1.00 61.31 87 ASP A N 1
ATOM 642 C CA . ASP A 1 87 ? -16.653 9.410 9.279 1.00 61.31 87 ASP A CA 1
ATOM 643 C C . ASP A 1 87 ? -15.708 8.867 8.185 1.00 61.31 87 ASP A C 1
ATOM 645 O O . ASP A 1 87 ? -14.983 9.664 7.600 1.00 61.31 87 ASP A O 1
ATOM 649 N N . PRO A 1 88 ? -15.718 7.557 7.866 1.00 57.62 88 PRO A N 1
ATOM 650 C CA . PRO A 1 88 ? -14.787 6.952 6.910 1.00 57.62 88 PRO A CA 1
ATOM 651 C C . PRO A 1 88 ? -14.992 7.414 5.458 1.00 57.62 88 PRO A C 1
ATOM 653 O O . PRO A 1 88 ? -14.128 7.169 4.621 1.00 57.62 88 PRO A O 1
ATOM 656 N N . ASN A 1 89 ? -16.105 8.091 5.149 1.00 59.84 89 ASN A N 1
ATOM 657 C CA . ASN A 1 89 ? -16.321 8.781 3.870 1.00 59.84 89 ASN A CA 1
ATOM 658 C C . ASN A 1 89 ? -16.076 10.296 3.978 1.00 59.84 89 ASN A C 1
ATOM 660 O O . ASN A 1 89 ? -16.353 11.056 3.046 1.00 59.84 89 ASN A O 1
ATOM 664 N N . GLY A 1 90 ? -15.576 10.738 5.128 1.00 65.19 90 GLY A N 1
ATOM 665 C CA . GLY A 1 90 ? -15.305 12.121 5.437 1.00 65.19 90 GLY A CA 1
ATOM 666 C C . GLY A 1 90 ? -14.124 12.656 4.622 1.00 65.19 90 GLY A C 1
ATOM 667 O O . GLY A 1 90 ? -13.156 11.934 4.359 1.00 65.19 90 GLY A O 1
ATOM 668 N N . PRO A 1 91 ? -14.133 13.954 4.268 1.00 64.06 91 PRO A N 1
ATOM 669 C CA . PRO A 1 91 ? -13.041 14.588 3.525 1.00 64.06 91 PRO A CA 1
ATOM 670 C C . PRO A 1 91 ? -11.666 14.435 4.190 1.00 64.06 91 PRO A C 1
ATOM 672 O O . PRO A 1 91 ? -10.641 14.421 3.512 1.00 64.06 91 PRO A O 1
ATOM 675 N N . TRP A 1 92 ? -11.643 14.316 5.519 1.00 65.19 92 TRP A N 1
ATOM 676 C CA . TRP A 1 92 ? -10.422 14.208 6.309 1.00 65.19 92 TRP A CA 1
ATOM 677 C C . TRP A 1 92 ? -9.696 12.868 6.101 1.00 65.19 92 TRP A C 1
ATOM 679 O O . TRP A 1 92 ? -8.503 12.885 5.800 1.00 65.19 92 TRP A O 1
ATOM 689 N N . HIS A 1 93 ? -10.386 11.716 6.148 1.00 69.25 93 HIS A N 1
ATOM 690 C CA . HIS A 1 93 ? -9.742 10.414 5.880 1.00 69.25 93 HIS A CA 1
ATOM 691 C C . HIS A 1 93 ? -9.256 10.303 4.454 1.00 69.25 93 HIS A C 1
ATOM 693 O O . HIS A 1 93 ? -8.159 9.802 4.225 1.00 69.25 93 HIS A O 1
ATOM 699 N N . ALA A 1 94 ? -10.060 10.778 3.502 1.00 71.75 94 ALA A N 1
ATOM 700 C CA . ALA A 1 94 ? -9.686 10.767 2.097 1.00 71.75 94 ALA A CA 1
ATOM 701 C C . ALA A 1 94 ? -8.397 11.572 1.869 1.00 71.75 94 ALA A C 1
ATOM 703 O O . ALA A 1 94 ? -7.501 11.116 1.160 1.00 71.75 94 ALA A O 1
ATOM 704 N N . ASN A 1 95 ? -8.267 12.734 2.518 1.00 73.25 95 ASN A N 1
ATOM 705 C CA . ASN A 1 95 ? -7.060 13.551 2.440 1.00 73.25 95 ASN A CA 1
ATOM 706 C C . ASN A 1 95 ? -5.848 12.864 3.089 1.00 73.25 95 ASN A C 1
ATOM 708 O O . ASN A 1 95 ? -4.773 12.840 2.494 1.00 73.25 95 ASN A O 1
ATOM 712 N N . LEU A 1 96 ? -6.027 12.265 4.269 1.00 73.31 96 LEU A N 1
ATOM 713 C CA . LEU A 1 96 ? -4.956 11.568 4.981 1.00 73.31 96 LEU A CA 1
ATOM 714 C C . LEU A 1 96 ? -4.439 10.353 4.194 1.00 73.31 96 LEU A C 1
ATOM 716 O O . LEU A 1 96 ? -3.232 10.192 4.038 1.00 73.31 96 LEU A O 1
ATOM 720 N N . LEU A 1 97 ? -5.338 9.533 3.638 1.00 74.12 97 LEU A N 1
ATOM 721 C CA . LEU A 1 97 ? -4.974 8.393 2.789 1.00 74.12 97 LEU A CA 1
ATOM 722 C C . LEU A 1 97 ? -4.285 8.836 1.493 1.00 74.12 97 LEU A C 1
ATOM 724 O O . LEU A 1 97 ? -3.326 8.203 1.054 1.00 74.12 97 LEU A O 1
ATOM 728 N N . ASN A 1 98 ? -4.739 9.934 0.887 1.00 78.69 98 ASN A N 1
ATOM 729 C CA . ASN A 1 98 ? -4.120 10.473 -0.319 1.00 78.69 98 ASN A CA 1
ATOM 730 C C . ASN A 1 98 ? -2.700 11.002 -0.049 1.00 78.69 98 ASN A C 1
ATOM 732 O O . ASN A 1 98 ? -1.769 10.700 -0.799 1.00 78.69 98 ASN A O 1
ATOM 736 N N . GLN A 1 99 ? -2.508 11.743 1.047 1.00 80.44 99 GLN A N 1
ATOM 737 C CA . GLN A 1 99 ? -1.185 12.204 1.470 1.00 80.44 99 GLN A CA 1
ATOM 738 C C . GLN A 1 99 ? -0.257 11.013 1.738 1.00 80.44 99 GLN A C 1
ATOM 740 O O . GLN A 1 99 ? 0.849 10.957 1.20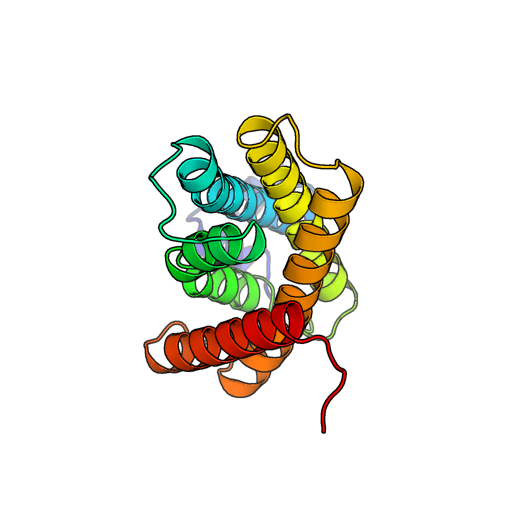2 1.00 80.44 99 GLN A O 1
ATOM 745 N N . ALA A 1 100 ? -0.749 10.019 2.476 1.00 78.69 100 ALA A N 1
ATOM 746 C CA . ALA A 1 100 ? -0.022 8.801 2.788 1.00 78.69 100 ALA A CA 1
ATOM 747 C C . ALA A 1 100 ? 0.479 8.062 1.537 1.00 78.69 100 ALA A C 1
ATOM 749 O O . ALA A 1 100 ? 1.653 7.710 1.430 1.00 78.69 100 ALA A O 1
ATOM 750 N N . LEU A 1 101 ? -0.397 7.860 0.551 1.00 81.69 101 LEU A N 1
ATOM 751 C CA . LEU A 1 101 ? -0.038 7.197 -0.704 1.00 81.69 101 LEU A CA 1
ATOM 752 C C . LEU A 1 101 ? 0.874 8.049 -1.590 1.00 81.69 101 LEU A C 1
ATOM 754 O O . LEU A 1 101 ? 1.685 7.498 -2.336 1.00 81.69 101 LEU A O 1
ATOM 758 N N . THR A 1 102 ? 0.783 9.376 -1.496 1.00 85.75 102 THR A N 1
ATOM 759 C CA . THR A 1 102 ? 1.697 10.298 -2.185 1.00 85.75 102 THR A CA 1
ATOM 760 C C . THR A 1 102 ? 3.114 10.200 -1.615 1.00 85.75 102 THR A C 1
ATOM 762 O O . THR A 1 102 ? 4.086 10.127 -2.373 1.00 85.75 102 THR A O 1
ATOM 765 N N . GLU A 1 103 ? 3.244 10.148 -0.289 1.00 85.38 103 GLU A N 1
ATOM 766 C CA . GLU A 1 103 ? 4.525 9.949 0.396 1.00 85.38 103 GLU A CA 1
ATOM 767 C C . GLU A 1 103 ? 5.124 8.579 0.047 1.00 85.38 103 GLU A C 1
ATOM 769 O O . GLU A 1 103 ? 6.283 8.500 -0.372 1.00 85.38 103 GLU A O 1
ATOM 774 N N . VAL A 1 104 ? 4.309 7.516 0.091 1.00 86.88 104 VAL A N 1
ATOM 775 C CA . VAL A 1 104 ? 4.724 6.166 -0.325 1.00 86.88 104 VAL A CA 1
ATOM 776 C C . VAL A 1 104 ? 5.178 6.139 -1.784 1.00 86.88 104 VAL A C 1
ATOM 778 O O . VAL A 1 104 ? 6.246 5.609 -2.095 1.00 86.88 104 VAL A O 1
ATOM 781 N N . GLY A 1 105 ? 4.412 6.760 -2.683 1.00 89.00 105 GLY A N 1
ATOM 782 C CA . GLY A 1 105 ? 4.762 6.861 -4.098 1.00 89.00 105 GLY A CA 1
ATOM 783 C C . GLY A 1 105 ? 6.078 7.603 -4.328 1.00 89.00 105 GLY A C 1
ATOM 784 O O . GLY A 1 105 ? 6.895 7.182 -5.144 1.00 89.00 105 GLY A O 1
ATOM 785 N N . THR A 1 106 ? 6.337 8.666 -3.566 1.00 90.25 106 THR A N 1
ATOM 786 C CA . THR A 1 106 ? 7.600 9.416 -3.644 1.00 90.25 106 THR A CA 1
ATOM 787 C C . THR A 1 106 ? 8.794 8.547 -3.240 1.00 90.25 106 THR A C 1
ATOM 789 O O . THR A 1 106 ? 9.809 8.534 -3.942 1.00 90.25 106 THR A O 1
ATOM 792 N N . GLY A 1 107 ? 8.663 7.780 -2.151 1.00 89.75 107 GLY A N 1
ATOM 793 C CA . GLY A 1 107 ? 9.685 6.829 -1.706 1.00 89.75 107 GLY A CA 1
ATOM 794 C C . GLY A 1 107 ? 9.966 5.736 -2.741 1.00 89.75 107 GLY A C 1
ATOM 795 O O . GLY A 1 107 ? 11.123 5.484 -3.080 1.00 89.75 107 GLY A O 1
ATOM 796 N N . LEU A 1 108 ? 8.910 5.156 -3.319 1.00 90.50 108 LEU A N 1
ATOM 797 C CA . LEU A 1 108 ? 9.005 4.137 -4.368 1.00 90.50 108 LEU A CA 1
ATOM 798 C C . LEU A 1 108 ? 9.687 4.651 -5.641 1.00 90.50 108 LEU A C 1
ATOM 800 O O . LEU A 1 108 ? 10.565 3.979 -6.181 1.00 90.50 108 LEU A O 1
ATOM 804 N N . VAL A 1 109 ? 9.338 5.856 -6.107 1.00 92.75 109 VAL A N 1
ATOM 805 C CA . VAL A 1 109 ? 10.012 6.480 -7.260 1.00 92.75 109 VAL A CA 1
ATOM 806 C C . VAL A 1 109 ? 11.501 6.665 -6.974 1.00 92.75 109 VAL A C 1
ATOM 808 O O . VAL A 1 109 ? 12.328 6.412 -7.850 1.00 92.75 109 VAL A O 1
ATOM 811 N N . ALA A 1 110 ? 11.868 7.090 -5.762 1.00 92.19 110 ALA A N 1
ATOM 812 C CA . ALA A 1 110 ? 13.269 7.253 -5.388 1.00 92.19 110 ALA A CA 1
ATOM 813 C C . ALA A 1 110 ? 14.030 5.914 -5.394 1.00 92.19 110 ALA A C 1
ATOM 815 O O . ALA A 1 110 ? 15.137 5.856 -5.933 1.00 92.19 110 ALA A O 1
ATOM 816 N N . ALA A 1 111 ? 13.428 4.847 -4.860 1.00 90.88 111 ALA A N 1
ATOM 817 C CA . ALA A 1 111 ? 14.004 3.503 -4.859 1.00 90.88 111 ALA A CA 1
ATOM 818 C C . ALA A 1 111 ? 14.197 2.960 -6.287 1.00 90.88 111 ALA A C 1
ATOM 820 O O . ALA A 1 111 ? 15.298 2.546 -6.657 1.00 90.88 111 ALA A O 1
ATOM 821 N N . LEU A 1 112 ? 13.165 3.056 -7.134 1.00 90.50 112 LEU A N 1
ATOM 822 C CA . LEU A 1 112 ? 13.233 2.617 -8.531 1.00 90.50 112 LEU A CA 1
ATOM 823 C C . LEU A 1 112 ? 14.264 3.411 -9.340 1.00 90.50 112 LEU A C 1
ATOM 825 O O . LEU A 1 112 ? 15.003 2.819 -10.120 1.00 90.50 112 LEU A O 1
ATOM 829 N N . ARG A 1 113 ? 14.383 4.728 -9.123 1.00 91.81 113 ARG A N 1
ATOM 830 C CA . ARG A 1 113 ? 15.419 5.555 -9.772 1.00 91.81 113 ARG A CA 1
ATOM 831 C C . ARG A 1 113 ? 16.834 5.151 -9.373 1.00 91.81 113 ARG A C 1
ATOM 833 O O . ARG A 1 113 ? 17.722 5.156 -10.218 1.00 91.81 113 ARG A O 1
ATOM 840 N N . ARG A 1 114 ? 17.063 4.809 -8.099 1.00 90.69 114 ARG A N 1
ATOM 841 C CA . ARG A 1 114 ? 18.366 4.295 -7.640 1.00 90.69 114 ARG A CA 1
ATOM 842 C C . ARG A 1 114 ? 18.700 2.960 -8.306 1.00 90.69 114 ARG A C 1
ATOM 844 O O . ARG A 1 114 ? 19.846 2.744 -8.691 1.00 90.69 114 ARG A O 1
ATOM 851 N N . ARG A 1 115 ? 17.702 2.083 -8.447 1.00 88.44 115 ARG A N 1
ATOM 852 C CA . ARG A 1 115 ? 17.860 0.743 -9.024 1.00 88.44 115 ARG A CA 1
ATOM 853 C C . ARG A 1 115 ? 18.006 0.744 -10.550 1.00 88.44 115 ARG A C 1
ATOM 855 O O . ARG A 1 115 ? 18.733 -0.104 -11.077 1.00 88.44 115 ARG A O 1
ATOM 862 N N . HIS A 1 116 ? 17.337 1.677 -11.226 1.00 89.38 116 HIS A N 1
ATOM 863 C CA . HIS A 1 116 ? 17.255 1.810 -12.683 1.00 89.38 116 HIS A CA 1
ATOM 864 C C . HIS A 1 116 ? 17.621 3.241 -13.121 1.00 89.38 116 HIS A C 1
ATOM 866 O O . HIS A 1 116 ? 16.741 4.003 -13.525 1.00 89.38 116 HIS A O 1
ATOM 872 N N . PRO A 1 117 ? 18.908 3.634 -13.048 1.00 88.31 117 PRO A N 1
ATOM 873 C CA . PRO A 1 117 ? 19.337 5.009 -13.330 1.00 88.31 117 PRO A CA 1
ATOM 874 C C . PRO A 1 117 ? 19.120 5.442 -14.789 1.00 88.31 117 PRO A C 1
ATOM 876 O O . PRO A 1 117 ? 19.052 6.639 -15.058 1.00 88.31 117 PRO A O 1
ATOM 879 N N . ASP A 1 118 ? 18.993 4.481 -15.707 1.00 89.50 118 ASP A N 1
ATOM 880 C CA . ASP A 1 118 ? 18.783 4.719 -17.140 1.00 89.50 118 ASP A CA 1
ATOM 881 C C . ASP A 1 118 ? 17.294 4.760 -17.541 1.00 89.50 118 ASP A C 1
ATOM 883 O O . ASP A 1 118 ? 16.979 5.042 -18.697 1.00 89.50 118 ASP A O 1
ATOM 887 N N . ALA A 1 119 ? 16.369 4.456 -16.621 1.00 90.25 119 ALA A N 1
ATOM 888 C CA . ALA A 1 119 ? 14.934 4.506 -16.900 1.00 90.25 119 ALA A CA 1
ATOM 889 C C . ALA A 1 119 ? 14.438 5.957 -17.017 1.00 90.25 119 ALA A C 1
ATOM 891 O O . ALA A 1 119 ? 14.904 6.844 -16.296 1.00 90.25 119 ALA A O 1
ATOM 892 N N . ASP A 1 120 ? 13.454 6.197 -17.892 1.00 93.12 120 ASP A N 1
ATOM 893 C CA . ASP A 1 120 ? 12.875 7.531 -18.061 1.00 93.12 120 ASP A CA 1
ATOM 894 C C . ASP A 1 120 ? 12.198 7.993 -16.748 1.00 93.12 120 ASP A C 1
ATOM 896 O O . ASP A 1 120 ? 11.314 7.306 -16.217 1.00 93.12 120 ASP A O 1
ATOM 900 N N . PRO A 1 121 ? 12.585 9.159 -16.193 1.00 91.50 121 PRO A N 1
ATOM 901 C CA . PRO A 1 121 ? 11.975 9.704 -14.987 1.00 91.50 121 PRO A CA 1
ATOM 902 C C . PRO A 1 121 ? 10.458 9.898 -15.066 1.00 91.50 121 PRO A C 1
ATOM 904 O O . PRO A 1 121 ? 9.815 9.815 -14.013 1.00 91.50 121 PRO A O 1
ATOM 907 N N . LEU A 1 122 ? 9.915 10.189 -16.255 1.00 93.38 122 LEU A N 1
ATOM 908 C CA . LEU A 1 122 ? 8.482 10.346 -16.498 1.00 93.38 122 LEU A CA 1
ATOM 909 C C . LEU A 1 122 ? 7.771 8.995 -16.413 1.00 93.38 122 LEU A C 1
ATOM 911 O O . LEU A 1 122 ? 6.765 8.892 -15.714 1.00 93.38 122 LEU A O 1
ATOM 915 N N . ASP A 1 123 ? 8.316 7.957 -17.047 1.00 92.38 123 ASP A N 1
ATOM 916 C CA . ASP A 1 123 ? 7.724 6.614 -17.042 1.00 92.38 123 ASP A CA 1
ATOM 917 C C . ASP A 1 123 ? 7.658 6.037 -15.624 1.00 92.38 123 ASP A C 1
ATOM 919 O O . ASP A 1 123 ? 6.634 5.481 -15.221 1.00 92.38 123 ASP A O 1
ATOM 923 N N . LEU A 1 124 ? 8.709 6.240 -14.820 1.00 93.12 124 LEU A N 1
ATOM 924 C CA . LEU A 1 124 ? 8.719 5.840 -13.410 1.00 93.12 124 LEU A CA 1
ATOM 925 C C . LEU A 1 124 ? 7.641 6.558 -12.593 1.00 93.12 124 LEU A C 1
ATOM 927 O O . LEU A 1 124 ? 6.967 5.936 -11.772 1.00 93.12 124 LEU A O 1
ATOM 931 N N . GLN A 1 125 ? 7.471 7.864 -12.808 1.00 93.00 125 GLN A N 1
ATOM 932 C CA . GLN A 1 125 ? 6.442 8.640 -12.118 1.00 93.00 125 GLN A CA 1
ATOM 933 C C . GLN A 1 125 ? 5.041 8.200 -12.537 1.00 93.00 125 GLN A C 1
ATOM 935 O O . GLN A 1 125 ? 4.208 7.952 -11.671 1.00 93.00 125 GLN A O 1
ATOM 940 N N . LEU A 1 126 ? 4.789 8.047 -13.839 1.00 94.38 126 LEU A N 1
ATOM 941 C CA . LEU A 1 126 ? 3.500 7.587 -14.355 1.00 94.38 126 LEU A CA 1
ATOM 942 C C . LEU A 1 126 ? 3.143 6.200 -13.818 1.00 94.38 126 LEU A C 1
ATOM 944 O O . LEU A 1 126 ? 2.019 6.007 -13.352 1.00 94.38 126 LEU A O 1
ATOM 948 N N . LEU A 1 127 ? 4.091 5.259 -13.829 1.00 93.31 127 LEU A N 1
ATOM 949 C CA . LEU A 1 127 ? 3.894 3.911 -13.298 1.00 93.31 127 LEU A CA 1
ATOM 950 C C . LEU A 1 127 ? 3.524 3.944 -11.813 1.00 93.31 127 LEU A C 1
ATOM 952 O O . LEU A 1 127 ? 2.486 3.405 -11.428 1.00 93.31 127 LEU A O 1
ATOM 956 N N . VAL A 1 128 ? 4.351 4.585 -10.982 1.00 93.00 128 VAL A N 1
ATOM 957 C CA . VAL A 1 128 ? 4.133 4.587 -9.531 1.00 93.00 128 VAL A CA 1
ATOM 958 C C . VAL A 1 128 ? 2.866 5.355 -9.169 1.00 93.00 128 VAL A C 1
ATOM 960 O O . VAL A 1 128 ? 2.084 4.855 -8.370 1.00 93.00 128 VAL A O 1
ATOM 963 N N . SER A 1 129 ? 2.607 6.514 -9.781 1.00 92.06 129 SER A N 1
ATOM 964 C CA . SER A 1 129 ? 1.383 7.284 -9.524 1.00 92.06 129 SER A CA 1
ATOM 965 C C . SER A 1 129 ? 0.116 6.555 -9.976 1.00 92.06 129 SER A C 1
ATOM 967 O O . SER A 1 129 ? -0.891 6.604 -9.272 1.00 92.06 129 SER A O 1
ATOM 969 N N . SER A 1 130 ? 0.148 5.845 -11.110 1.00 93.56 130 SER A N 1
ATOM 970 C CA . SER A 1 130 ? -0.996 5.028 -11.547 1.00 93.56 130 SER A CA 1
ATOM 971 C C . SER A 1 130 ? -1.245 3.873 -10.580 1.00 93.56 130 SER A C 1
ATOM 973 O O . SER A 1 130 ? -2.388 3.580 -10.232 1.00 93.56 130 SER A O 1
ATOM 975 N N . PHE A 1 131 ? -0.171 3.246 -10.102 1.00 92.75 131 PHE A N 1
ATOM 976 C CA . PHE A 1 131 ? -0.249 2.155 -9.144 1.00 92.75 131 PHE A CA 1
ATOM 977 C C . PHE A 1 131 ? -0.782 2.612 -7.780 1.00 92.75 131 PHE A C 1
ATOM 979 O O . PHE A 1 131 ? -1.746 2.036 -7.278 1.00 92.75 131 PHE A O 1
ATOM 986 N N . THR A 1 132 ? -0.213 3.665 -7.184 1.00 90.25 132 THR A N 1
ATOM 987 C CA . THR A 1 132 ? -0.655 4.173 -5.874 1.00 90.25 132 THR A CA 1
ATOM 988 C C . THR A 1 132 ? -2.066 4.755 -5.929 1.00 90.25 132 THR A C 1
ATOM 990 O O . THR A 1 132 ? -2.848 4.538 -5.004 1.00 90.25 132 THR A O 1
ATOM 993 N N . GLY A 1 133 ? -2.438 5.410 -7.034 1.00 89.75 133 GLY A N 1
ATOM 994 C CA . GLY A 1 133 ? -3.816 5.836 -7.284 1.00 89.75 133 GLY A CA 1
ATOM 995 C C . GLY A 1 133 ? -4.787 4.654 -7.362 1.00 89.75 133 GLY A C 1
ATOM 996 O O . GLY A 1 133 ? -5.862 4.698 -6.767 1.00 89.75 133 GLY A O 1
ATOM 997 N N . GLY A 1 134 ? -4.391 3.561 -8.021 1.00 91.81 134 GLY A N 1
ATOM 998 C CA . GLY A 1 134 ? -5.151 2.311 -8.033 1.00 91.81 134 GLY A CA 1
ATOM 999 C C . GLY A 1 134 ? -5.334 1.723 -6.632 1.00 91.81 134 GLY A C 1
ATOM 1000 O O . GLY A 1 134 ? -6.455 1.411 -6.240 1.00 91.81 134 GLY A O 1
ATOM 1001 N N . VAL A 1 135 ? -4.259 1.645 -5.843 1.00 89.44 135 VAL A N 1
ATOM 1002 C CA . VAL A 1 135 ? -4.283 1.169 -4.446 1.00 89.44 135 VAL A CA 1
ATOM 1003 C C . VAL A 1 135 ? -5.277 1.960 -3.585 1.00 89.44 135 VAL A C 1
ATOM 1005 O O . VAL A 1 135 ? -5.996 1.348 -2.794 1.00 89.44 135 VAL A O 1
ATOM 1008 N N . LEU A 1 136 ? -5.386 3.284 -3.767 1.00 85.81 136 LEU A N 1
ATOM 1009 C CA . LEU A 1 136 ? -6.382 4.113 -3.067 1.00 85.81 136 LEU A CA 1
ATOM 1010 C C . LEU A 1 136 ? -7.821 3.661 -3.362 1.00 85.81 136 LEU A C 1
ATOM 1012 O O . LEU A 1 136 ? -8.648 3.546 -2.455 1.00 85.81 136 LEU A O 1
ATOM 1016 N N . VAL A 1 137 ? -8.120 3.381 -4.633 1.00 89.62 137 VAL A N 1
ATOM 1017 C CA . VAL A 1 137 ? -9.437 2.886 -5.058 1.00 89.62 137 VAL A CA 1
ATOM 1018 C C . VAL A 1 137 ? -9.691 1.495 -4.474 1.00 89.62 137 VAL A C 1
ATOM 1020 O O . VAL A 1 137 ? -10.751 1.254 -3.892 1.00 89.62 137 VAL A O 1
ATOM 1023 N N . LEU A 1 138 ? -8.708 0.593 -4.561 1.00 91.75 138 LEU A N 1
ATOM 1024 C CA . LEU A 1 138 ? -8.823 -0.763 -4.021 1.00 91.75 138 LEU A CA 1
ATOM 1025 C C . LEU A 1 138 ? -9.070 -0.771 -2.510 1.00 91.75 138 LEU A C 1
ATOM 1027 O O . LEU A 1 138 ? -9.875 -1.573 -2.045 1.00 91.75 138 LEU A O 1
ATOM 1031 N N . HIS A 1 139 ? -8.428 0.121 -1.748 1.00 87.25 139 HIS A N 1
ATOM 1032 C CA . HIS A 1 139 ? -8.641 0.247 -0.301 1.00 87.25 139 HIS A CA 1
ATOM 1033 C C . HIS A 1 139 ? -10.114 0.500 0.040 1.00 87.25 139 HIS A C 1
ATOM 1035 O O . HIS A 1 139 ? -10.666 -0.179 0.907 1.00 87.25 139 HIS A O 1
ATOM 1041 N N . SER A 1 140 ? -10.779 1.387 -0.706 1.00 85.94 140 SER A N 1
ATOM 1042 C CA . SER A 1 140 ? -12.206 1.676 -0.514 1.00 85.94 140 SER A CA 1
ATOM 1043 C C . SER A 1 140 ? -13.081 0.442 -0.772 1.00 85.94 140 SER A C 1
ATOM 1045 O O . SER A 1 140 ? -13.972 0.131 0.021 1.00 85.94 140 SER A O 1
ATOM 1047 N N . HIS A 1 141 ? -12.809 -0.306 -1.847 1.00 90.44 141 HIS A N 1
ATOM 1048 C CA . HIS A 1 141 ? -13.535 -1.543 -2.163 1.00 90.44 141 HIS A CA 1
ATOM 1049 C C . HIS A 1 141 ? -13.273 -2.658 -1.147 1.00 90.44 141 HIS A C 1
ATOM 1051 O O . HIS A 1 141 ? -14.203 -3.357 -0.742 1.00 90.44 141 HIS A O 1
ATOM 1057 N N . TRP A 1 142 ? -12.020 -2.819 -0.727 1.00 93.00 142 TRP A N 1
ATOM 1058 C CA . TRP A 1 142 ? -11.621 -3.790 0.283 1.00 93.00 142 TRP A CA 1
ATOM 1059 C C . TRP A 1 142 ? -12.315 -3.505 1.615 1.00 93.00 142 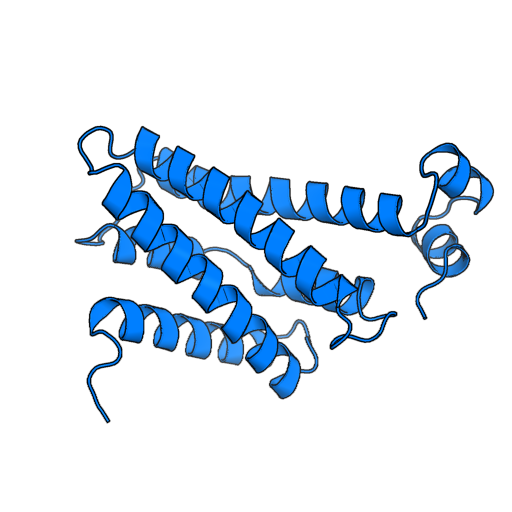TRP A C 1
ATOM 1061 O O . TRP A 1 142 ? -12.916 -4.409 2.196 1.00 93.00 142 TRP A O 1
ATOM 1071 N N . TRP A 1 143 ? -12.318 -2.245 2.063 1.00 87.56 143 TRP A N 1
ATOM 1072 C CA . TRP A 1 143 ? -13.019 -1.823 3.275 1.00 87.56 143 TRP A CA 1
ATOM 1073 C C . TRP A 1 143 ? -14.511 -2.161 3.212 1.00 87.56 143 TRP A C 1
ATOM 1075 O O . TRP A 1 143 ? -15.036 -2.775 4.137 1.00 87.56 143 TRP A O 1
ATOM 1085 N N . GLN A 1 144 ? -15.193 -1.813 2.117 1.00 88.38 144 GLN A N 1
ATOM 1086 C CA . GLN A 1 144 ? -16.629 -2.074 1.961 1.00 88.38 144 GLN A CA 1
ATOM 1087 C C . GLN A 1 144 ? -16.979 -3.566 2.037 1.00 88.38 144 GLN A C 1
ATOM 1089 O O . GLN A 1 144 ? -18.040 -3.918 2.546 1.00 88.38 144 GLN A O 1
ATOM 1094 N N . GLN A 1 145 ? -16.099 -4.440 1.543 1.00 92.50 145 GLN A N 1
ATOM 1095 C CA . GLN A 1 145 ? -16.329 -5.887 1.530 1.00 92.50 145 GLN A CA 1
ATOM 1096 C C . GLN A 1 145 ? -15.957 -6.575 2.846 1.00 92.50 145 GLN A C 1
ATOM 1098 O O . GLN A 1 145 ? -16.559 -7.586 3.198 1.00 92.50 145 GLN A O 1
ATOM 1103 N N . THR A 1 146 ? -14.968 -6.047 3.566 1.00 91.88 146 THR A N 1
ATOM 1104 C CA . THR A 1 146 ? -14.343 -6.738 4.707 1.00 91.88 146 THR A CA 1
ATOM 1105 C C . THR A 1 146 ? -14.574 -6.053 6.051 1.00 91.88 146 THR A C 1
ATOM 1107 O O . THR A 1 146 ? -14.260 -6.622 7.094 1.00 91.88 146 THR A O 1
ATOM 1110 N N . GLY A 1 147 ? -15.052 -4.805 6.050 1.00 87.69 147 GLY A N 1
ATOM 1111 C CA . GLY A 1 147 ? -15.070 -3.945 7.237 1.00 87.69 147 GLY A CA 1
ATOM 1112 C C . GLY A 1 147 ? -13.673 -3.680 7.812 1.00 87.69 147 GLY A C 1
ATOM 1113 O O . GLY A 1 147 ? -13.537 -3.458 9.014 1.00 87.69 147 GLY A O 1
ATOM 1114 N N . ALA A 1 148 ? -12.634 -3.796 6.976 1.00 86.19 148 ALA A N 1
ATOM 1115 C CA . ALA A 1 148 ? -11.233 -3.905 7.372 1.00 86.19 148 ALA A CA 1
ATOM 1116 C C . ALA A 1 148 ? -10.967 -4.907 8.489 1.00 86.19 148 ALA A C 1
ATOM 1118 O O . ALA A 1 148 ? -10.232 -4.612 9.436 1.00 86.19 148 ALA A O 1
ATOM 1119 N N . ALA A 1 149 ? 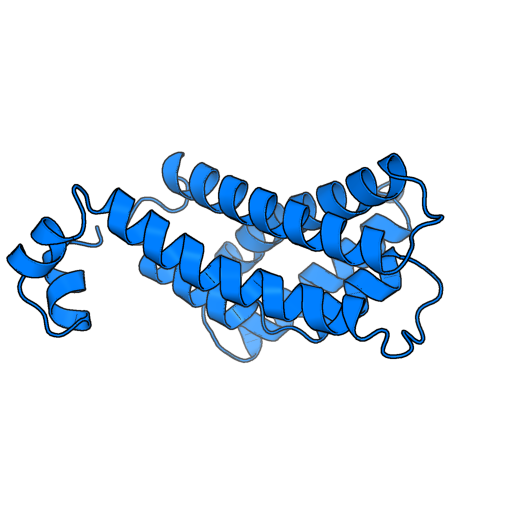-11.534 -6.105 8.395 1.00 89.81 149 ALA A N 1
ATOM 1120 C CA . ALA A 1 149 ? -11.045 -7.220 9.188 1.00 89.81 149 ALA A CA 1
ATOM 1121 C C . ALA A 1 149 ? -9.582 -7.532 8.816 1.00 89.81 149 ALA A C 1
ATOM 1123 O O . ALA A 1 149 ? -9.181 -7.404 7.661 1.00 89.81 149 ALA A O 1
ATOM 1124 N N . ASP A 1 150 ? -8.780 -7.925 9.804 1.00 92.81 150 ASP A N 1
ATOM 1125 C CA . ASP A 1 150 ? -7.404 -8.393 9.596 1.00 92.81 150 ASP A CA 1
ATOM 1126 C C . ASP A 1 150 ? -7.367 -9.911 9.790 1.00 92.81 150 ASP A C 1
ATOM 1128 O O . ASP A 1 150 ? -6.950 -10.423 10.827 1.00 92.81 150 ASP A O 1
ATOM 1132 N N . ASP A 1 151 ? -7.924 -10.620 8.812 1.00 93.69 151 ASP A N 1
ATOM 1133 C CA . ASP A 1 151 ? -8.003 -12.074 8.782 1.00 93.69 151 ASP A CA 1
ATOM 1134 C C . ASP A 1 151 ? -7.632 -12.621 7.394 1.00 93.69 151 ASP A C 1
ATOM 1136 O O . ASP A 1 151 ? -7.306 -11.879 6.461 1.00 93.69 151 ASP A O 1
ATOM 1140 N N . THR A 1 152 ? -7.629 -13.947 7.261 1.00 95.50 152 THR A N 1
ATOM 1141 C CA . THR A 1 152 ? -7.282 -14.621 6.005 1.00 95.50 152 THR A CA 1
ATOM 1142 C C . THR A 1 152 ? -8.232 -14.250 4.867 1.00 95.50 152 THR A C 1
ATOM 1144 O O . THR A 1 152 ? -7.759 -13.996 3.762 1.00 95.50 152 THR A O 1
ATOM 1147 N N . ALA A 1 153 ? -9.537 -14.145 5.127 1.00 95.50 153 ALA A N 1
ATOM 1148 C CA . ALA A 1 153 ? -10.521 -13.827 4.095 1.00 95.50 153 ALA A CA 1
ATOM 1149 C C . ALA A 1 153 ? -10.312 -12.404 3.554 1.00 95.50 153 ALA A C 1
ATOM 1151 O O . ALA A 1 153 ? -10.297 -12.187 2.343 1.00 95.50 153 ALA A O 1
ATOM 1152 N N . SER A 1 154 ? -10.042 -11.435 4.430 1.00 94.12 154 SER A N 1
ATOM 1153 C CA . SER A 1 154 ? -9.689 -10.076 4.022 1.00 94.12 154 SER A CA 1
ATOM 1154 C C . SER A 1 154 ? -8.419 -10.012 3.180 1.00 94.12 154 SER A C 1
ATOM 1156 O O . SER A 1 154 ? -8.333 -9.201 2.257 1.00 94.12 154 SER A O 1
ATOM 1158 N N . ARG A 1 155 ? -7.420 -10.847 3.484 1.00 95.81 155 ARG A N 1
ATOM 1159 C CA . ARG A 1 155 ? -6.167 -10.920 2.717 1.00 95.81 155 ARG A CA 1
ATOM 1160 C C . ARG A 1 155 ? -6.375 -11.523 1.335 1.00 95.81 155 ARG A C 1
ATOM 1162 O O . ARG A 1 155 ? -5.766 -11.044 0.384 1.00 95.81 155 ARG A O 1
ATOM 1169 N N . GLU A 1 156 ? -7.263 -12.505 1.210 1.00 96.38 156 GLU A N 1
ATOM 1170 C CA . GLU A 1 156 ? -7.666 -13.071 -0.082 1.00 96.38 156 GLU A CA 1
ATOM 1171 C C . GLU A 1 156 ? -8.391 -12.033 -0.950 1.00 96.38 156 GLU A C 1
ATOM 1173 O O . GLU A 1 156 ? -8.055 -11.877 -2.125 1.00 96.38 156 GLU A O 1
ATOM 1178 N N . VAL A 1 157 ? -9.315 -11.257 -0.366 1.00 97.06 157 VAL A N 1
ATOM 1179 C CA . VAL A 1 157 ? -9.982 -10.145 -1.069 1.00 97.06 157 VAL A CA 1
ATOM 1180 C C . VAL A 1 157 ? -8.958 -9.113 -1.542 1.00 97.06 157 VAL A C 1
ATOM 1182 O O . VAL A 1 157 ? -8.991 -8.696 -2.699 1.00 97.06 157 VAL A O 1
ATOM 1185 N N . TRP A 1 158 ? -8.021 -8.718 -0.674 1.00 96.50 158 TRP A N 1
ATOM 1186 C CA . TRP A 1 158 ? -6.961 -7.777 -1.039 1.00 96.50 158 TRP A CA 1
ATOM 1187 C C . TRP A 1 158 ? -6.082 -8.300 -2.180 1.00 96.50 158 TRP A C 1
ATOM 1189 O O . TRP A 1 158 ? -5.819 -7.570 -3.134 1.00 96.50 158 TRP A O 1
ATOM 1199 N N . ALA A 1 159 ? -5.660 -9.565 -2.113 1.00 96.00 159 ALA A N 1
ATOM 1200 C CA . ALA A 1 159 ? -4.837 -10.181 -3.148 1.00 96.00 159 ALA A CA 1
ATOM 1201 C C . ALA A 1 159 ? -5.548 -10.187 -4.512 1.00 96.00 159 ALA A C 1
ATOM 1203 O O . ALA A 1 159 ? -4.951 -9.782 -5.507 1.00 96.00 159 ALA A O 1
ATOM 1204 N N . GLY A 1 160 ? -6.836 -10.549 -4.552 1.00 96.88 160 GLY A N 1
ATOM 1205 C CA . GLY A 1 160 ? -7.625 -10.525 -5.789 1.00 96.88 160 GLY A CA 1
ATOM 1206 C C . GLY A 1 160 ? -7.795 -9.119 -6.376 1.00 96.88 160 GLY A C 1
ATOM 1207 O O . GLY A 1 160 ? -7.678 -8.931 -7.586 1.00 96.88 160 GLY A O 1
ATOM 1208 N N . LEU A 1 161 ? -8.020 -8.114 -5.522 1.00 96.44 161 LEU A N 1
ATOM 1209 C CA . LEU A 1 161 ? -8.097 -6.706 -5.927 1.00 96.44 161 LEU A CA 1
ATOM 1210 C C . LEU A 1 161 ? -6.768 -6.205 -6.508 1.00 96.44 161 LEU A C 1
ATOM 1212 O O . LEU A 1 161 ? -6.751 -5.548 -7.550 1.00 96.44 161 LEU A O 1
ATOM 1216 N N . LEU A 1 162 ? -5.657 -6.535 -5.851 1.00 95.44 162 LEU A N 1
ATOM 1217 C CA . LEU A 1 162 ? -4.317 -6.170 -6.294 1.00 95.44 162 LEU A CA 1
ATOM 1218 C C . LEU A 1 162 ? -3.970 -6.824 -7.638 1.00 95.44 162 LEU A C 1
ATOM 1220 O O . LEU A 1 162 ? -3.460 -6.150 -8.532 1.00 95.44 162 LEU A O 1
ATOM 1224 N N . ASP A 1 163 ? -4.281 -8.110 -7.804 1.00 95.06 163 ASP A N 1
ATOM 1225 C CA . ASP A 1 163 ? -4.068 -8.821 -9.065 1.00 95.06 163 ASP A CA 1
ATOM 1226 C C . ASP A 1 163 ? -4.880 -8.204 -10.206 1.00 95.06 163 ASP A C 1
ATOM 1228 O O . ASP A 1 163 ? -4.349 -8.024 -11.303 1.00 95.06 163 ASP A O 1
AT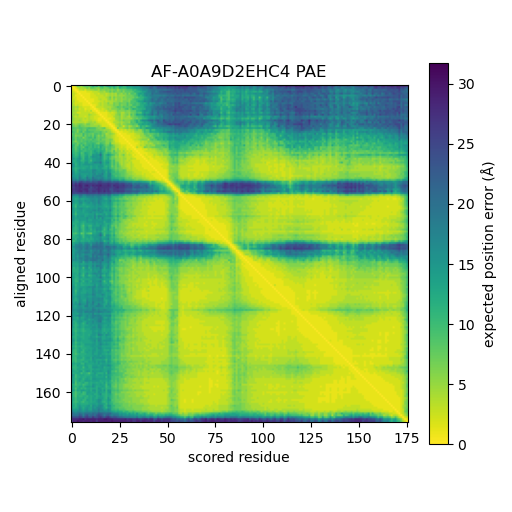OM 1232 N N . HIS A 1 164 ? -6.124 -7.801 -9.935 1.00 95.00 164 HIS A N 1
ATOM 1233 C CA . HIS A 1 164 ? -6.946 -7.092 -10.908 1.00 95.00 164 HIS A CA 1
ATOM 1234 C C . HIS A 1 164 ? -6.333 -5.743 -11.319 1.00 95.00 164 HIS A C 1
ATOM 1236 O O . HIS A 1 164 ? -6.258 -5.451 -12.510 1.00 95.00 164 HIS A O 1
ATOM 1242 N N . LEU A 1 165 ? -5.837 -4.939 -10.369 1.00 94.81 165 LEU A N 1
ATOM 1243 C CA . LEU A 1 165 ? -5.149 -3.680 -10.685 1.00 94.81 165 LEU A CA 1
ATOM 1244 C C . LEU A 1 165 ? -3.909 -3.909 -11.554 1.00 94.81 165 LEU A C 1
ATOM 1246 O O . LEU A 1 165 ? -3.717 -3.207 -12.544 1.00 94.81 165 LEU A O 1
ATOM 1250 N N . ILE A 1 166 ? -3.069 -4.880 -11.193 1.00 93.56 166 ILE A N 1
ATOM 1251 C CA . ILE A 1 166 ? -1.847 -5.193 -11.946 1.00 93.56 166 ILE A CA 1
ATOM 1252 C C . ILE A 1 166 ? -2.193 -5.626 -13.374 1.00 93.56 166 ILE A C 1
ATOM 1254 O O . ILE A 1 166 ? -1.510 -5.224 -14.316 1.00 93.56 166 ILE A O 1
ATOM 1258 N N . ASP A 1 167 ? -3.245 -6.427 -13.545 1.00 93.44 167 ASP A N 1
ATOM 1259 C CA . ASP A 1 167 ? -3.727 -6.832 -14.864 1.00 93.44 167 ASP A CA 1
ATOM 1260 C C . ASP A 1 167 ? -4.204 -5.626 -15.686 1.00 93.44 167 ASP A C 1
ATOM 1262 O O . ASP A 1 167 ? -3.711 -5.414 -16.792 1.00 93.44 167 ASP A O 1
ATOM 1266 N N . GLN A 1 168 ? -5.039 -4.754 -15.108 1.00 94.06 168 GLN A N 1
ATOM 1267 C CA . GLN A 1 168 ? -5.515 -3.535 -15.774 1.00 94.06 168 GLN A CA 1
ATOM 1268 C C . GLN A 1 168 ? -4.383 -2.569 -16.144 1.00 94.06 168 GLN A C 1
ATOM 1270 O O . GLN A 1 168 ? -4.412 -1.968 -17.216 1.00 94.06 168 GLN A O 1
ATOM 1275 N N . LEU A 1 169 ? -3.356 -2.429 -15.301 1.00 92.81 169 LEU A N 1
ATOM 1276 C CA . LEU A 1 169 ? -2.175 -1.623 -15.627 1.00 92.81 169 LEU A CA 1
ATOM 1277 C C . LEU A 1 169 ? -1.345 -2.242 -16.760 1.00 92.81 169 LEU A C 1
ATOM 1279 O O . LEU A 1 169 ? -0.707 -1.510 -17.514 1.00 92.81 169 LEU A O 1
ATOM 1283 N N . ARG A 1 170 ? -1.360 -3.573 -16.905 1.00 90.94 170 ARG A N 1
ATOM 1284 C CA . ARG A 1 170 ? -0.641 -4.287 -17.968 1.00 90.94 170 ARG A CA 1
ATOM 1285 C C . ARG A 1 170 ? -1.376 -4.229 -19.307 1.00 90.94 170 ARG A C 1
ATOM 1287 O O . ARG A 1 170 ? -0.738 -4.039 -20.339 1.00 90.94 170 ARG A O 1
ATOM 1294 N N . THR A 1 171 ? -2.693 -4.423 -19.308 1.00 89.94 171 THR A N 1
ATOM 1295 C CA . THR A 1 171 ? -3.509 -4.513 -20.532 1.00 89.94 171 THR A CA 1
ATOM 1296 C C . THR A 1 171 ? -4.141 -3.182 -20.936 1.00 89.94 171 THR A C 1
ATOM 1298 O O . THR A 1 171 ? -4.626 -3.044 -22.058 1.00 89.94 171 THR A O 1
ATOM 1301 N N . GLY A 1 172 ? -4.148 -2.201 -20.030 1.00 84.62 172 GLY A N 1
ATOM 1302 C CA . GLY A 1 172 ? -4.968 -0.999 -20.128 1.00 84.62 172 GLY A CA 1
ATOM 1303 C C . GLY A 1 172 ? -6.449 -1.278 -19.837 1.00 84.62 172 GLY A C 1
ATOM 1304 O O . GLY A 1 172 ? -6.896 -2.423 -19.792 1.00 84.62 172 GLY A O 1
ATOM 1305 N N . PHE A 1 173 ? -7.235 -0.205 -19.709 1.00 78.19 173 PHE A N 1
ATOM 1306 C CA . PHE A 1 173 ? -8.687 -0.246 -19.451 1.00 78.19 173 PHE A CA 1
ATOM 1307 C C . PHE A 1 173 ? -9.535 -0.471 -20.718 1.00 78.19 173 PHE A C 1
ATOM 1309 O O . PHE A 1 173 ? -10.728 -0.178 -20.759 1.00 78.19 173 PHE A O 1
ATOM 1316 N N . GLY A 1 174 ? -8.904 -0.938 -21.793 1.00 65.19 174 GLY A N 1
ATOM 1317 C CA . GLY A 1 174 ? -9.494 -1.056 -23.119 1.00 65.19 174 GLY A CA 1
ATOM 1318 C C . GLY A 1 174 ? -10.054 -2.440 -23.419 1.00 65.19 174 GLY A C 1
ATOM 1319 O O . GLY A 1 174 ? -9.739 -2.949 -24.484 1.00 65.19 174 GLY A O 1
ATOM 1320 N N . THR A 1 175 ? -10.846 -3.042 -22.521 1.00 54.94 175 THR A N 1
ATOM 1321 C CA . THR A 1 175 ? -11.716 -4.199 -22.840 1.00 54.94 175 THR A CA 1
ATOM 1322 C C . THR A 1 175 ? -12.728 -4.497 -21.727 1.00 54.94 175 THR A C 1
ATOM 1324 O O . THR A 1 175 ? -12.377 -5.112 -20.724 1.00 54.94 175 THR A O 1
ATOM 1327 N N . HIS A 1 176 ? -13.989 -4.122 -21.967 1.00 47.38 176 HIS A N 1
ATOM 1328 C CA . HIS A 1 176 ? -15.176 -4.979 -21.855 1.00 47.38 176 HIS A CA 1
ATOM 1329 C C . HIS A 1 176 ? -16.201 -4.536 -22.902 1.00 47.38 176 HIS A C 1
ATOM 1331 O O . HIS A 1 176 ? -16.419 -3.309 -23.024 1.00 47.38 176 HIS A O 1
#

Sequence (176 aa):
DFTVDELAERADVSRRTVFNHFASLDDVVAEVGANVLGGLIEKLADPIEAGRPSSAGTLLDELAEVVRSTDLVTPMAYLTRTLGGTDPNGPWHANLLNQALTEVGTGLVAALRRRHPDADPLDLQLLVSSFTGGVLVLHSHWWQQTGAADDTASREVWAGLLDHLIDQLRTGFGTH

Organism: NCBI:txid2838746

Secondary structure (DSSP, 8-state):
---HHHHHHHTTS-HHHHHHH-SSHHHHHHHHHHHHHHHHHHHHHHHHHTT-----SSHHHHHHHHHHHS--HHHHHHHHHHHTTS-TTSHHHHHHHHHHHHHHHHHHHHHHHHH-TTS-HHHHHHHHHHHHHHHHHHHHHHHHHHTT--SHHHHHHHHHHHHHHHHHHHH-S---

Foldseek 3Di:
DDDLVNVCVVVVHDSVVVCVVAVDPVRVLLVVLCVLLVVQLCQLLVVLQVPPPQPDDDPLSSSLVSVLVDPPLVSLLVSCVNVVVPPCVDPVVLVSLVVSLVVSLVSQLVSNCNNCVPDDSVVSSVSSVLLSVLVSVLSVVLCVVPVSDPDPVSVVSSVVSSVVSSVCVVPPPPDD